Protein AF-T0ZB82-F1 (afdb_monomer)

Solvent-accessible surface area (backbone atoms only — not comparable to full-atom values): 10614 Å² total; per-residue (Å²): 114,72,88,78,59,80,91,73,86,86,79,74,82,71,90,76,61,52,75,39,54,50,50,24,50,53,30,49,55,53,24,50,60,39,49,52,49,54,55,20,35,39,43,22,72,54,43,58,61,49,53,53,49,32,63,72,71,43,62,72,67,32,50,53,50,45,54,50,26,67,70,52,55,37,59,32,36,77,91,60,83,54,42,68,78,60,88,71,89,71,74,62,92,57,54,47,44,42,45,90,88,69,49,71,68,56,53,54,47,33,36,74,73,63,61,28,56,68,63,51,75,67,38,95,57,39,29,41,39,70,56,96,91,38,60,40,65,38,45,43,28,66,76,42,30,77,51,31,53,54,27,17,52,33,32,38,53,21,17,74,44,37,86,48,63,68,58,20,51,44,28,43,42,48,22,48,18,40,64,72,63,54,73,66,66,60,77,79,111

Foldseek 3Di:
DLVVDDDDDPDDPPVPDDPLRVLLVVLLVVLVVLVLVLVLVQQFVVLVVLLVVLVVVDDPVSVSQNVQCSVVSFQFDPPPVRHGPDDDPRRQPGGQLEPPPDDPVLLVVCCVVVVEPPCLSPDPFWRWDADPNHIYTHGNCGVVVVSLQVSLVSLQVSLVSDPDPLSSQLSNLSSVCSNVVDNPSNVPD

Mean predicted aligned error: 4.73 Å

Radius of gyration: 19.62 Å; Cα contacts (8 Å, |Δi|>4): 219; chains: 1; bounding box: 41×43×50 Å

Nearest PDB structures (foldseek):
  6eom-assembly1_A  TM=9.066E-01  e=5.642E-12  Caldithrix abyssi DSM 13497
  5zum-assembly1_B  TM=8.813E-01  e=3.213E-09  Corallococcus sp. EGB
  5na8-assembly2_B  TM=6.530E-01  e=1.560E-01  Bacteroides thetaiotaomicron VPI-5482
  3csk-assembly1_A  TM=5.998E-01  e=1.057E-01  Saccharomyces cerevisiae
  3t6b-assembly2_B  TM=4.729E-01  e=3.401E-01  Homo sapiens

Secondary structure (DSSP, 8-state):
-GGGS--------GGG--HHHHHHHHHHHHHHHHHHHHHHHHH-TTHHHHHHHHHHH-SHHHHHHHHHHHHHTSSEETTTTTEESS--TT--SS-TTS-TT--HHHHHHHHHHTSS-HHHHH-TTEEEEEETTEEEEEEHHHHTHHHHHHHHHHHHHHHHH-S-HHHHHHHHHHHHHHHH---SGGG--

Organism: NCBI:txid410659

pLDDT: mean 91.75, std 8.43, range [56.78, 98.88]

Structure (mmCIF, N/CA/C/O backbone):
data_AF-T0ZB82-F1
#
_entry.id   AF-T0ZB82-F1
#
loop_
_atom_site.group_PDB
_atom_site.id
_atom_site.type_symbol
_atom_site.label_atom_id
_atom_site.label_alt_id
_atom_site.label_comp_id
_atom_site.label_asym_id
_atom_site.label_entity_id
_atom_site.label_seq_id
_atom_site.pdbx_PDB_ins_code
_atom_site.Cartn_x
_atom_site.Cartn_y
_atom_site.Cartn_z
_atom_site.occupancy
_atom_site.B_iso_or_equiv
_atom_site.auth_seq_id
_atom_site.auth_comp_id
_atom_site.auth_asym_id
_atom_site.auth_atom_id
_atom_site.pdbx_PDB_model_num
ATOM 1 N N . GLY A 1 1 ? 0.890 -26.110 -4.281 1.00 64.25 1 GLY A N 1
ATOM 2 C CA . GLY A 1 1 ? 0.968 -24.886 -3.472 1.00 64.25 1 GLY A CA 1
ATOM 3 C C . GLY A 1 1 ? 0.079 -24.967 -2.251 1.00 64.25 1 GLY A C 1
ATOM 4 O O . GLY A 1 1 ? 0.578 -25.293 -1.186 1.00 64.25 1 GLY A O 1
ATOM 5 N N . PHE A 1 2 ? -1.232 -24.755 -2.421 1.00 66.56 2 PHE A N 1
ATOM 6 C CA . PHE A 1 2 ? -2.199 -24.586 -1.321 1.00 66.56 2 PHE A CA 1
ATOM 7 C C . PHE A 1 2 ? -2.165 -25.669 -0.229 1.00 66.56 2 PHE A C 1
ATOM 9 O O . PHE A 1 2 ? -2.239 -25.349 0.947 1.00 66.56 2 PHE A O 1
ATOM 16 N N . GLU A 1 3 ? -1.991 -26.938 -0.603 1.00 74.62 3 GLU A N 1
ATOM 17 C CA . GLU A 1 3 ? -1.946 -28.073 0.338 1.00 74.62 3 GLU A CA 1
ATOM 18 C C . GLU A 1 3 ? -0.737 -28.047 1.288 1.00 74.62 3 GLU A C 1
ATOM 20 O O . GLU A 1 3 ? -0.745 -28.723 2.312 1.00 74.62 3 GLU A O 1
ATOM 25 N N . LYS A 1 4 ? 0.297 -27.252 0.976 1.00 80.00 4 LYS A N 1
ATOM 26 C CA . LYS A 1 4 ? 1.458 -27.042 1.852 1.00 80.00 4 LYS A CA 1
ATOM 27 C C . LYS A 1 4 ? 1.177 -26.030 2.971 1.00 80.00 4 LYS A C 1
ATOM 29 O O . LYS A 1 4 ? 1.986 -25.913 3.886 1.00 80.00 4 LYS A O 1
ATOM 34 N N . LEU A 1 5 ? 0.074 -25.279 2.893 1.00 83.56 5 LEU A N 1
ATOM 35 C CA . LEU A 1 5 ? -0.291 -24.263 3.876 1.00 83.56 5 LEU A CA 1
ATOM 36 C C . LEU A 1 5 ? -1.241 -24.859 4.915 1.00 83.56 5 LEU A C 1
ATOM 38 O O . LEU A 1 5 ? -2.407 -25.135 4.628 1.00 83.56 5 LEU A O 1
ATOM 42 N N . ALA A 1 6 ? -0.755 -25.019 6.143 1.00 88.06 6 ALA A N 1
ATOM 43 C CA . ALA A 1 6 ? -1.621 -25.352 7.263 1.00 88.06 6 ALA A CA 1
ATOM 44 C C . ALA A 1 6 ? -2.515 -24.148 7.588 1.00 88.06 6 ALA A C 1
ATOM 46 O O . ALA A 1 6 ? -2.026 -23.042 7.827 1.00 88.06 6 ALA A O 1
ATOM 47 N N . LYS A 1 7 ? -3.834 -24.357 7.613 1.00 86.00 7 LYS A N 1
ATOM 48 C CA . LYS A 1 7 ? -4.766 -23.338 8.095 1.00 86.00 7 LYS A CA 1
ATOM 49 C C . LYS A 1 7 ? -4.630 -23.250 9.613 1.00 86.00 7 LYS A C 1
ATOM 51 O O . LYS A 1 7 ? -5.010 -24.181 10.317 1.00 86.00 7 LYS A O 1
ATOM 56 N N . VAL A 1 8 ? -4.115 -22.126 10.091 1.00 90.25 8 VAL A N 1
ATOM 57 C CA . VAL A 1 8 ? -4.037 -21.805 11.516 1.00 90.25 8 VAL A CA 1
ATOM 58 C C . VAL A 1 8 ? -4.978 -20.642 11.785 1.00 90.25 8 VAL A C 1
ATOM 60 O O . VAL A 1 8 ? -4.989 -19.660 11.044 1.00 90.25 8 VAL A O 1
ATOM 63 N N . GLU A 1 9 ? -5.799 -20.774 12.818 1.00 87.38 9 GLU A N 1
ATOM 64 C CA . GLU A 1 9 ? -6.619 -19.672 13.299 1.00 87.38 9 GLU A CA 1
ATOM 65 C C . GLU A 1 9 ? -5.745 -18.744 14.139 1.00 87.38 9 GLU A C 1
ATOM 67 O O . GLU A 1 9 ? -5.215 -19.143 15.174 1.00 87.38 9 GLU A O 1
ATOM 72 N N . ILE A 1 10 ? -5.559 -17.514 13.662 1.00 84.50 10 ILE A N 1
ATOM 73 C CA . ILE A 1 10 ? -4.909 -16.463 14.442 1.00 84.50 10 ILE A CA 1
ATOM 74 C C . ILE A 1 10 ? -6.013 -15.767 15.231 1.00 84.50 10 ILE A C 1
ATOM 76 O O . ILE A 1 10 ? -6.670 -14.857 14.729 1.00 84.50 10 ILE A O 1
ATOM 80 N N . GLY A 1 11 ? -6.255 -16.265 16.439 1.00 78.44 11 GLY A N 1
ATOM 81 C CA . GLY A 1 11 ? -7.130 -15.613 17.403 1.00 78.44 11 GLY A CA 1
ATOM 82 C C . GLY A 1 11 ? -6.404 -14.498 18.153 1.00 78.44 11 GLY A C 1
ATOM 83 O O . GLY A 1 11 ? -5.179 -14.494 18.265 1.00 78.44 11 GLY A O 1
ATOM 84 N N . TYR A 1 12 ? -7.180 -13.579 18.710 1.00 77.06 12 TYR A N 1
ATOM 85 C CA . TYR A 1 12 ? -6.753 -12.693 19.787 1.00 77.06 12 TYR A CA 1
ATOM 86 C C . TYR A 1 12 ? -7.782 -12.793 20.914 1.00 77.06 12 TYR A C 1
ATOM 88 O O . TYR A 1 12 ? -8.942 -13.137 20.675 1.00 77.06 12 TYR A O 1
ATOM 96 N N . GLU A 1 13 ? -7.373 -12.523 22.151 1.00 75.50 13 GLU A N 1
ATOM 97 C CA . GLU A 1 13 ? -8.313 -12.482 23.269 1.00 75.50 13 GLU A CA 1
ATOM 98 C C . GLU A 1 13 ? -9.191 -11.224 23.153 1.00 75.50 13 GLU A C 1
ATOM 100 O O . GLU A 1 13 ? -8.840 -10.137 23.604 1.00 75.50 13 GLU A O 1
ATOM 105 N N . GLU A 1 14 ? -10.358 -11.372 22.524 1.00 61.62 14 GLU A N 1
ATOM 106 C CA . GLU A 1 14 ? -11.333 -10.302 22.243 1.00 61.62 14 GLU A CA 1
ATOM 107 C C . GLU A 1 14 ? -11.944 -9.657 23.509 1.00 61.62 14 GLU A C 1
ATOM 109 O O . GLU A 1 14 ? -12.600 -8.611 23.456 1.00 61.62 14 GLU A O 1
ATOM 114 N N . LEU A 1 15 ? -11.690 -10.273 24.666 1.00 59.28 15 LEU A N 1
ATOM 115 C CA . LEU A 1 15 ? -12.206 -9.915 25.987 1.00 59.28 15 LEU A CA 1
ATOM 116 C C . LEU A 1 15 ? -11.600 -8.632 26.584 1.00 59.28 15 LEU A C 1
ATOM 118 O O . LEU A 1 15 ? -12.027 -8.223 27.660 1.00 59.28 15 LEU A O 1
ATOM 122 N N . GLN A 1 16 ? -10.632 -7.997 25.918 1.00 75.19 16 GLN A N 1
ATOM 123 C CA . GLN A 1 16 ? -9.897 -6.840 26.453 1.00 75.19 16 GLN A CA 1
ATOM 124 C C . GLN A 1 16 ? -10.163 -5.521 25.713 1.00 75.19 16 GLN A C 1
ATOM 126 O O . GLN A 1 16 ? -9.697 -4.484 26.169 1.00 75.19 16 GLN A O 1
ATOM 131 N N . LEU A 1 17 ? -10.895 -5.534 24.592 1.00 88.75 17 LEU A N 1
ATOM 132 C CA . LEU A 1 17 ? -11.085 -4.329 23.780 1.00 88.75 17 LEU A CA 1
ATOM 133 C C . LEU A 1 17 ? -12.405 -3.626 24.082 1.00 88.75 17 LEU A C 1
ATOM 135 O O . LEU A 1 17 ? -13.475 -4.242 24.048 1.00 88.75 17 LEU A O 1
ATOM 139 N N . THR A 1 18 ? -12.318 -2.320 24.288 1.00 92.56 18 THR A N 1
ATOM 140 C CA . THR A 1 18 ? -13.446 -1.388 24.289 1.00 92.56 18 THR A CA 1
ATOM 141 C C . THR A 1 18 ? -14.117 -1.328 22.913 1.00 92.56 18 THR A C 1
ATOM 143 O O . THR A 1 18 ? -13.538 -1.702 21.890 1.00 92.56 18 THR A O 1
ATOM 146 N N . ASP A 1 19 ? -15.349 -0.817 22.857 1.00 93.50 19 ASP A N 1
ATOM 147 C CA . ASP A 1 19 ? -16.067 -0.637 21.585 1.00 93.50 19 ASP A CA 1
ATOM 148 C C . ASP A 1 19 ? -15.313 0.292 20.616 1.00 93.50 19 ASP A C 1
ATOM 150 O O . ASP A 1 19 ? -15.316 0.074 19.402 1.00 93.50 19 ASP A O 1
ATOM 154 N N . SER A 1 20 ? -14.629 1.295 21.170 1.00 95.25 20 SER A N 1
ATOM 155 C CA . SER A 1 20 ? -13.751 2.228 20.462 1.00 95.25 20 SER A CA 1
ATOM 156 C C . SER A 1 20 ? -12.579 1.495 19.804 1.00 95.25 20 SER A C 1
ATOM 158 O O . SER A 1 20 ? -12.420 1.539 18.583 1.00 95.25 20 SER A O 1
ATOM 160 N N . GLU A 1 21 ? -11.838 0.688 20.565 1.00 94.88 21 GLU A N 1
ATOM 161 C CA . GLU A 1 21 ? -10.719 -0.103 20.038 1.00 94.88 21 GLU A CA 1
ATOM 162 C C . GLU A 1 21 ? -11.167 -1.130 18.991 1.00 94.88 21 GLU A C 1
ATOM 164 O O . GLU A 1 21 ? -10.508 -1.299 17.965 1.00 94.88 21 GLU A O 1
ATOM 169 N N . ARG A 1 22 ? -12.319 -1.781 19.193 1.00 94.00 22 ARG A N 1
ATOM 170 C CA . ARG A 1 22 ? -12.893 -2.700 18.195 1.00 94.00 22 ARG A CA 1
ATOM 171 C C . ARG A 1 22 ? -13.195 -1.988 16.881 1.00 94.00 22 ARG A C 1
ATOM 173 O O . ARG A 1 22 ? -12.902 -2.521 15.811 1.00 94.00 22 ARG A O 1
ATOM 180 N N . ARG A 1 23 ? -13.752 -0.777 16.952 1.00 96.75 23 ARG A N 1
ATOM 181 C CA . ARG A 1 23 ? -14.026 0.047 15.770 1.00 96.75 23 ARG A CA 1
ATOM 182 C C . ARG A 1 23 ? -12.740 0.458 15.059 1.00 96.75 23 ARG A C 1
ATOM 184 O O . ARG A 1 23 ? -12.684 0.367 13.833 1.00 96.75 23 ARG A O 1
ATOM 191 N N . VAL A 1 24 ? -11.717 0.870 15.807 1.00 97.75 24 VAL A N 1
ATOM 192 C CA . VAL A 1 24 ? -10.391 1.180 15.254 1.00 97.75 24 VAL A CA 1
ATOM 193 C C . VAL A 1 24 ? -9.823 -0.038 14.526 1.00 97.75 24 VAL A C 1
ATOM 195 O O . VAL A 1 24 ? -9.428 0.080 13.369 1.00 97.75 24 VAL A O 1
ATOM 198 N N . LEU A 1 25 ? -9.842 -1.222 1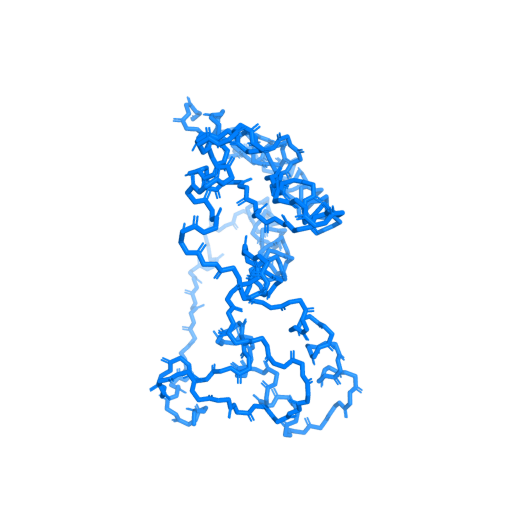5.145 1.00 95.38 25 LEU A N 1
ATOM 199 C CA . LEU A 1 25 ? -9.324 -2.444 14.522 1.00 95.38 25 LEU A CA 1
ATOM 200 C C . LEU A 1 25 ? -10.066 -2.833 13.240 1.00 95.38 25 LEU A C 1
ATOM 202 O O . LEU A 1 25 ? -9.417 -3.197 12.259 1.00 95.38 25 LEU A O 1
ATOM 206 N N . ASP A 1 26 ? -11.397 -2.736 13.207 1.00 96.25 26 ASP A N 1
ATOM 207 C CA . ASP A 1 26 ? -12.173 -3.006 11.988 1.00 96.25 26 ASP A CA 1
ATOM 208 C C . ASP A 1 26 ? -11.786 -2.047 10.848 1.00 96.25 26 ASP A C 1
ATOM 210 O O . ASP A 1 26 ? -11.572 -2.470 9.706 1.00 96.25 26 ASP A O 1
ATOM 214 N N . LEU A 1 27 ? -11.622 -0.758 11.157 1.00 98.62 27 LEU A N 1
ATOM 215 C CA . LEU A 1 27 ? -11.188 0.248 10.187 1.00 98.62 27 LEU A CA 1
ATOM 216 C C . LEU A 1 27 ? -9.756 -0.009 9.701 1.00 98.62 27 LEU A C 1
ATOM 218 O O . LEU A 1 27 ? -9.515 -0.013 8.494 1.00 98.62 27 LEU A O 1
ATOM 222 N N . LEU A 1 28 ? -8.817 -0.325 10.595 1.00 98.31 28 LEU A N 1
ATOM 223 C CA . LEU A 1 28 ? -7.448 -0.681 10.207 1.00 98.31 28 LEU A CA 1
ATOM 224 C C . LEU A 1 28 ? -7.403 -1.964 9.367 1.00 98.31 28 LEU A C 1
ATOM 226 O O . LEU A 1 28 ? -6.656 -2.037 8.391 1.00 98.31 28 LEU A O 1
ATOM 230 N N . GLY A 1 29 ? -8.257 -2.946 9.665 1.00 97.00 29 GLY A N 1
ATOM 231 C CA . GLY A 1 29 ? -8.429 -4.139 8.837 1.00 97.00 29 GLY A CA 1
ATOM 232 C C . GLY A 1 29 ? -8.933 -3.812 7.426 1.00 97.00 29 GLY A C 1
ATOM 233 O O . GLY A 1 29 ? -8.481 -4.414 6.448 1.00 97.00 29 GLY A O 1
ATOM 234 N N . LYS A 1 30 ? -9.834 -2.832 7.286 1.00 98.38 30 LYS A N 1
ATOM 235 C CA . LYS A 1 30 ? -10.292 -2.326 5.980 1.00 98.38 30 LYS A CA 1
ATOM 236 C C . LYS A 1 30 ? -9.182 -1.582 5.238 1.00 98.38 30 LYS A C 1
ATOM 238 O O . LYS A 1 30 ? -8.974 -1.861 4.059 1.00 98.38 30 LYS A O 1
ATOM 243 N N . ALA A 1 31 ? -8.443 -0.700 5.912 1.00 98.62 31 ALA A N 1
ATOM 244 C CA . ALA A 1 31 ? -7.314 0.021 5.322 1.00 98.62 31 ALA A CA 1
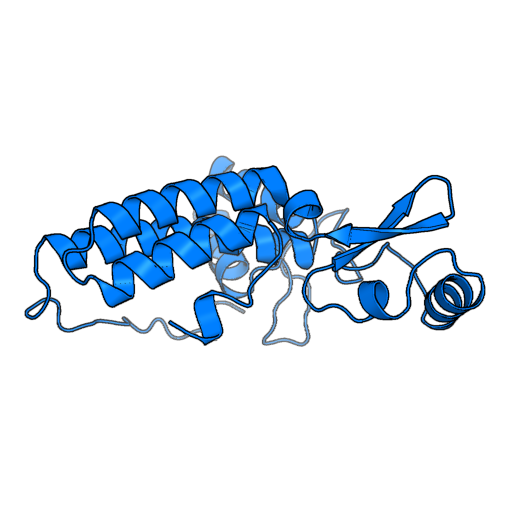ATOM 245 C C . ALA A 1 31 ? -6.208 -0.941 4.855 1.00 98.62 31 ALA A C 1
ATOM 247 O O . ALA A 1 31 ? -5.728 -0.830 3.729 1.00 98.62 31 ALA A O 1
ATOM 248 N N . SER A 1 32 ? -5.875 -1.954 5.660 1.00 97.75 32 SER A N 1
ATOM 249 C CA . SER A 1 32 ? -4.901 -2.995 5.310 1.00 97.75 32 SER A CA 1
ATOM 250 C C . SER A 1 32 ? -5.271 -3.724 4.013 1.00 97.75 32 SER A C 1
ATOM 252 O O . SER A 1 32 ? -4.417 -3.922 3.151 1.00 97.75 32 SER A O 1
ATOM 254 N N . ARG A 1 33 ? -6.558 -4.030 3.798 1.00 96.19 33 ARG A N 1
ATOM 255 C CA . ARG A 1 33 ? -7.030 -4.628 2.536 1.00 96.19 33 ARG A CA 1
ATOM 256 C C . ARG A 1 33 ? -6.885 -3.698 1.334 1.00 96.19 33 ARG A C 1
ATOM 258 O O . ARG A 1 33 ? -6.779 -4.196 0.221 1.00 96.19 33 ARG A O 1
ATOM 265 N N . VAL A 1 34 ? -6.910 -2.379 1.521 1.00 98.12 34 VAL A N 1
ATOM 266 C CA . VAL A 1 34 ? -6.622 -1.416 0.443 1.00 98.12 34 VAL A CA 1
ATOM 267 C C . VAL A 1 34 ? -5.121 -1.385 0.157 1.00 98.12 34 VAL A C 1
ATOM 269 O O . VAL A 1 34 ? -4.719 -1.405 -1.004 1.00 98.12 34 VAL A O 1
ATOM 272 N N . LEU A 1 35 ? -4.285 -1.409 1.196 1.00 98.06 35 LEU A N 1
ATOM 273 C CA . LEU A 1 35 ? -2.825 -1.426 1.060 1.00 98.06 35 LEU A CA 1
ATOM 274 C C . LEU A 1 35 ? -2.299 -2.729 0.438 1.00 98.06 35 LEU A C 1
ATOM 276 O O . LEU A 1 35 ? -1.326 -2.688 -0.312 1.00 98.06 35 LEU A O 1
ATOM 280 N N . ASP A 1 36 ? -2.991 -3.855 0.634 1.00 97.38 36 ASP A N 1
ATOM 281 C CA . ASP A 1 36 ? -2.748 -5.088 -0.126 1.00 97.38 36 ASP A CA 1
ATOM 282 C C . ASP A 1 36 ? -2.768 -4.831 -1.643 1.00 97.38 36 ASP A C 1
ATOM 284 O O . ASP A 1 36 ? -1.964 -5.403 -2.375 1.00 97.38 36 ASP A O 1
ATOM 288 N N . TYR A 1 37 ? -3.664 -3.964 -2.135 1.00 97.06 37 TYR A N 1
ATOM 289 C CA . TYR A 1 37 ? -3.728 -3.625 -3.560 1.00 97.06 37 TYR A CA 1
ATOM 290 C C . TYR A 1 37 ? -2.556 -2.760 -4.002 1.00 97.06 37 TYR A C 1
ATOM 292 O O . TYR A 1 37 ? -2.027 -3.009 -5.079 1.00 97.06 37 TYR A O 1
ATOM 300 N N . VAL A 1 38 ? -2.104 -1.818 -3.171 1.00 97.50 38 VAL A N 1
ATOM 301 C CA . VAL A 1 38 ? -0.887 -1.038 -3.454 1.00 97.50 38 VAL A CA 1
ATOM 302 C C . VAL A 1 38 ? 0.313 -1.973 -3.598 1.00 97.50 38 VAL A C 1
ATOM 304 O O . VAL A 1 38 ? 1.051 -1.887 -4.576 1.00 97.50 38 VAL A O 1
ATOM 307 N N . PHE A 1 39 ? 0.468 -2.927 -2.678 1.00 96.31 39 PHE A N 1
ATOM 308 C CA . PHE A 1 39 ? 1.546 -3.911 -2.745 1.00 96.31 39 PHE A CA 1
ATOM 309 C C . PHE A 1 39 ? 1.448 -4.806 -3.991 1.00 96.31 39 PHE A C 1
ATOM 311 O O . PHE A 1 39 ? 2.439 -5.045 -4.679 1.00 96.31 39 PHE A O 1
ATOM 318 N N . MET A 1 40 ? 0.243 -5.263 -4.340 1.00 95.38 40 MET A N 1
ATOM 319 C CA . MET A 1 40 ? 0.023 -6.026 -5.573 1.00 95.38 40 MET A CA 1
ATOM 320 C C . MET A 1 40 ? 0.349 -5.204 -6.830 1.00 95.38 40 MET A C 1
ATOM 322 O O . MET A 1 40 ? 0.946 -5.741 -7.759 1.00 95.38 40 MET A O 1
ATOM 326 N N . GLU A 1 41 ? 0.008 -3.914 -6.863 1.00 94.62 41 GLU A N 1
ATOM 327 C CA . GLU A 1 41 ? 0.349 -3.000 -7.962 1.00 94.62 41 GLU A CA 1
ATOM 328 C C . GLU A 1 41 ? 1.865 -2.777 -8.082 1.00 94.62 41 GLU A C 1
ATOM 330 O O . GLU A 1 41 ? 2.382 -2.761 -9.199 1.00 94.62 41 GLU A O 1
ATOM 335 N N . GLN A 1 42 ? 2.583 -2.682 -6.955 1.00 94.75 42 GLN A N 1
ATOM 336 C CA . GLN A 1 42 ? 4.051 -2.594 -6.906 1.00 94.75 42 GLN A CA 1
ATOM 337 C C . GLN A 1 42 ? 4.735 -3.844 -7.464 1.00 94.75 42 GLN A C 1
ATOM 339 O O . GLN A 1 42 ? 5.790 -3.743 -8.090 1.00 94.75 42 GLN A O 1
ATOM 344 N N . ILE A 1 43 ? 4.145 -5.024 -7.256 1.00 92.12 43 ILE A N 1
ATOM 345 C CA . ILE A 1 43 ? 4.629 -6.262 -7.870 1.00 92.12 43 ILE A CA 1
ATOM 346 C C . ILE A 1 43 ? 4.311 -6.240 -9.363 1.00 92.12 43 ILE A C 1
ATOM 348 O O . ILE A 1 43 ? 5.205 -6.416 -10.184 1.00 92.12 43 ILE A O 1
ATOM 352 N N . CYS A 1 44 ? 3.039 -6.051 -9.719 1.00 90.56 44 CYS A N 1
ATOM 353 C CA . CYS A 1 44 ? 2.592 -6.063 -11.103 1.00 90.56 44 CYS A CA 1
ATOM 354 C C . CYS A 1 44 ? 1.189 -5.437 -11.265 1.00 90.56 44 CYS A C 1
ATOM 356 O O . CYS A 1 44 ? 0.221 -5.948 -10.689 1.00 90.56 44 CYS A O 1
ATOM 358 N N . PRO A 1 45 ? 1.003 -4.432 -12.145 1.00 89.88 45 PRO A N 1
ATOM 359 C CA . PRO A 1 45 ? -0.286 -3.767 -12.361 1.00 89.88 45 PRO A CA 1
ATOM 360 C C . PRO A 1 45 ? -1.395 -4.691 -12.882 1.00 89.88 45 PRO A C 1
ATOM 362 O O . PRO A 1 45 ? -2.576 -4.365 -12.783 1.00 89.88 45 PRO A O 1
ATOM 365 N N . ALA A 1 46 ? -1.042 -5.857 -13.431 1.00 90.06 46 ALA A N 1
ATOM 366 C CA . ALA A 1 46 ? -2.006 -6.853 -13.894 1.00 90.06 46 ALA A CA 1
ATOM 367 C C . ALA A 1 46 ? -2.635 -7.684 -12.755 1.00 90.06 46 ALA A C 1
ATOM 369 O O . ALA A 1 46 ? -3.616 -8.395 -12.989 1.00 90.06 46 ALA A O 1
ATOM 370 N N . ILE A 1 47 ? -2.113 -7.605 -11.523 1.00 92.44 47 ILE A N 1
ATOM 371 C CA . ILE A 1 47 ? -2.601 -8.411 -10.395 1.00 92.44 47 ILE A CA 1
ATOM 372 C C . ILE A 1 47 ? -3.979 -7.948 -9.902 1.00 92.44 47 ILE A C 1
ATOM 374 O O . ILE A 1 47 ? -4.861 -8.805 -9.801 1.00 92.44 47 ILE A O 1
ATOM 378 N N . PRO A 1 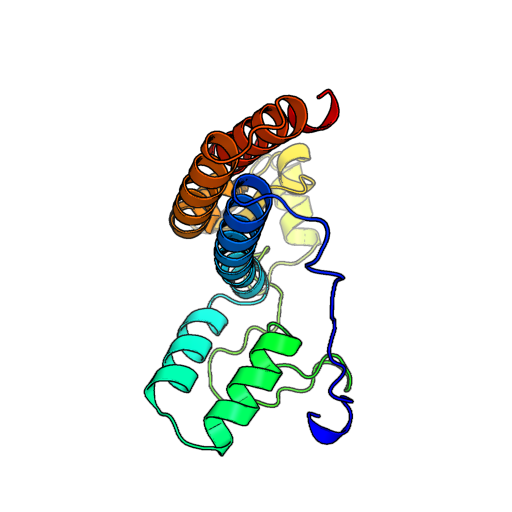48 ? -4.246 -6.653 -9.631 1.00 93.88 48 PRO A N 1
ATOM 379 C CA . PRO A 1 48 ? -5.581 -6.236 -9.203 1.00 93.88 48 PRO A CA 1
ATOM 380 C C . PRO A 1 48 ? -6.709 -6.612 -10.179 1.00 93.88 48 PRO A C 1
ATOM 382 O O . PRO A 1 48 ? -7.711 -7.163 -9.720 1.00 93.88 48 PRO A O 1
ATOM 385 N N . PRO A 1 49 ? -6.575 -6.427 -11.511 1.00 92.38 49 PRO A N 1
ATOM 386 C CA . PRO A 1 49 ? -7.575 -6.925 -12.458 1.00 92.38 49 PRO A CA 1
ATOM 387 C C . PRO A 1 49 ? -7.784 -8.444 -12.382 1.00 92.38 49 PRO A C 1
ATOM 389 O O . PRO A 1 49 ? -8.918 -8.916 -12.466 1.00 92.38 49 PRO A O 1
ATOM 392 N N . LEU A 1 50 ? -6.714 -9.221 -12.175 1.00 92.00 50 LEU A N 1
ATOM 393 C CA . LEU A 1 50 ? -6.807 -10.670 -11.987 1.00 92.00 50 LEU A CA 1
ATOM 394 C C . LEU A 1 50 ? -7.574 -11.035 -10.706 1.00 92.00 50 LEU A C 1
ATOM 396 O O . LEU A 1 50 ? -8.389 -11.960 -10.725 1.00 92.00 50 LEU A O 1
ATOM 400 N N . VAL A 1 51 ? -7.360 -10.300 -9.610 1.00 93.56 51 VAL A N 1
ATOM 401 C CA . VAL A 1 51 ? -8.126 -10.466 -8.365 1.00 93.56 51 VAL A CA 1
ATOM 402 C C . VAL A 1 51 ? -9.619 -10.262 -8.622 1.00 93.56 51 VAL A C 1
ATOM 404 O O . VAL A 1 51 ? -10.427 -11.109 -8.234 1.00 93.56 51 VAL A O 1
ATOM 407 N N . GLU A 1 52 ? -9.995 -9.190 -9.320 1.00 94.00 52 GLU A N 1
ATOM 408 C CA . GLU A 1 52 ? -11.402 -8.902 -9.623 1.00 94.00 52 GLU A CA 1
ATOM 409 C C . GLU A 1 52 ? -12.023 -9.926 -10.586 1.00 94.00 52 GLU A C 1
ATOM 411 O O . GLU A 1 52 ? -13.175 -10.336 -10.405 1.00 94.00 52 GLU A O 1
ATOM 416 N N . ALA A 1 53 ? -11.252 -10.432 -11.551 1.00 92.06 53 ALA A N 1
ATOM 417 C CA . ALA A 1 53 ? -11.692 -11.506 -12.436 1.00 92.06 53 ALA A CA 1
ATOM 418 C C . ALA A 1 53 ? -11.945 -12.822 -11.676 1.00 92.06 53 ALA A C 1
ATOM 420 O O . ALA A 1 53 ? -12.955 -13.491 -11.910 1.00 92.06 53 ALA A O 1
ATOM 421 N N . LEU A 1 54 ? -11.062 -13.200 -10.744 1.00 91.75 54 LEU A N 1
ATOM 422 C CA . LEU A 1 54 ? -11.230 -14.406 -9.923 1.00 91.75 54 LEU A CA 1
ATOM 423 C C . LEU A 1 54 ? -12.431 -14.300 -8.975 1.00 91.75 54 LEU A C 1
ATOM 425 O O . LEU A 1 54 ? -13.135 -15.292 -8.778 1.00 91.75 54 LEU A O 1
ATOM 429 N N . LYS A 1 55 ? -12.698 -13.108 -8.423 1.00 92.75 55 LYS A N 1
ATOM 430 C CA . LYS A 1 55 ? -13.905 -12.845 -7.622 1.00 92.75 55 LYS A CA 1
ATOM 431 C C . LYS A 1 55 ? -15.180 -12.977 -8.456 1.00 92.75 55 LYS A C 1
ATOM 433 O O . LYS A 1 55 ? -16.115 -13.645 -8.024 1.00 92.75 55 LYS A O 1
ATOM 438 N N . SER A 1 56 ? -15.200 -12.377 -9.647 1.00 93.00 56 SER A N 1
ATOM 439 C CA . SER A 1 56 ? -16.397 -12.297 -10.497 1.00 93.00 56 SER A CA 1
ATOM 440 C C . SER A 1 56 ? -16.790 -13.641 -11.114 1.00 93.00 56 SER A C 1
ATOM 442 O O . SER A 1 56 ? -17.972 -13.962 -11.192 1.00 93.00 56 SER A O 1
ATOM 444 N N . ASN A 1 57 ? -15.811 -14.457 -11.521 1.00 86.94 57 ASN A N 1
ATOM 445 C CA . ASN A 1 57 ? -16.072 -15.731 -12.200 1.00 86.94 57 ASN A CA 1
ATOM 446 C C . ASN A 1 57 ? -16.481 -16.876 -11.255 1.00 86.94 57 ASN A C 1
ATOM 448 O O . ASN A 1 57 ? -16.930 -17.918 -11.727 1.00 86.94 57 ASN A O 1
ATOM 452 N N . GLY A 1 58 ? -16.343 -16.698 -9.934 1.00 82.38 58 GLY A N 1
ATOM 453 C CA . GLY A 1 58 ? -16.839 -17.631 -8.917 1.00 82.38 58 GLY A CA 1
ATOM 454 C C . GLY A 1 58 ? -16.357 -19.085 -9.063 1.00 82.38 58 GLY A C 1
ATOM 455 O O . GLY A 1 58 ? -15.432 -19.399 -9.805 1.00 82.38 58 GLY A O 1
ATOM 456 N N . GLY A 1 59 ? -16.981 -20.005 -8.323 1.00 92.56 59 GLY A N 1
ATOM 457 C CA . GLY A 1 59 ? -16.622 -21.430 -8.331 1.00 92.56 59 GLY A CA 1
ATOM 458 C C . GLY A 1 59 ? -15.503 -21.805 -7.351 1.00 92.56 59 GLY A C 1
ATOM 459 O O . GLY A 1 59 ? -14.720 -20.970 -6.903 1.00 92.56 59 GLY A O 1
ATOM 460 N N . GLU A 1 60 ? -15.458 -23.080 -6.964 1.00 92.12 60 GLU A N 1
ATOM 461 C CA . GLU A 1 60 ? -14.532 -23.567 -5.932 1.00 92.12 60 GLU A CA 1
ATOM 462 C C . GLU A 1 60 ? -13.064 -23.381 -6.326 1.00 92.12 60 GLU A C 1
ATOM 464 O O . GLU A 1 60 ? -12.260 -22.913 -5.522 1.00 92.12 60 GLU A O 1
ATOM 469 N N . GLU A 1 61 ? -12.736 -23.672 -7.582 1.00 89.44 61 GLU A N 1
ATOM 470 C CA . GLU A 1 61 ? -11.378 -23.549 -8.104 1.00 89.44 61 GLU A CA 1
ATOM 471 C C . GLU A 1 61 ? -10.892 -22.092 -8.120 1.00 89.44 61 GLU A C 1
ATOM 473 O O . GLU A 1 61 ? -9.796 -21.802 -7.643 1.00 89.44 61 GLU A O 1
ATOM 478 N N . ASN A 1 62 ? -11.715 -21.140 -8.580 1.00 90.44 62 ASN A N 1
ATOM 479 C CA . ASN A 1 62 ? -11.326 -19.727 -8.549 1.00 90.44 62 ASN A CA 1
ATOM 480 C C . ASN A 1 62 ? -11.244 -19.189 -7.119 1.00 90.44 62 ASN A C 1
ATOM 482 O O . ASN A 1 62 ? -10.372 -18.371 -6.848 1.00 90.44 62 ASN A O 1
ATOM 486 N N . ARG A 1 63 ? -12.072 -19.674 -6.180 1.00 91.56 63 ARG A N 1
ATOM 487 C CA . ARG A 1 63 ? -11.932 -19.325 -4.755 1.00 91.56 63 ARG A CA 1
ATOM 488 C C . ARG A 1 63 ? -10.606 -19.815 -4.173 1.00 91.56 63 ARG A C 1
ATOM 490 O O . ARG A 1 63 ? -9.956 -19.057 -3.459 1.00 91.56 63 ARG A O 1
ATOM 497 N N . LYS A 1 64 ? -10.175 -21.039 -4.503 1.00 90.56 64 LYS A N 1
ATOM 498 C CA . LYS A 1 64 ? -8.859 -21.571 -4.097 1.00 90.56 64 LYS A CA 1
ATOM 499 C C . LYS A 1 64 ? -7.717 -20.756 -4.707 1.00 90.56 64 LYS A C 1
ATOM 501 O O . LYS A 1 64 ? -6.796 -20.368 -3.992 1.00 90.56 64 LYS A O 1
ATOM 506 N N . ARG A 1 65 ? -7.803 -20.430 -6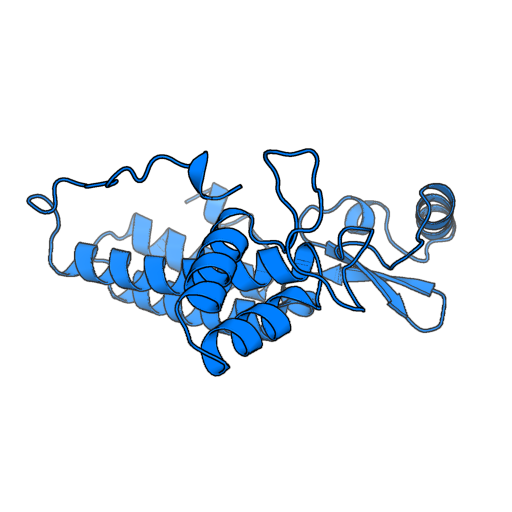.001 1.00 90.81 65 ARG A N 1
ATOM 507 C CA . ARG A 1 65 ? -6.818 -19.576 -6.691 1.00 90.81 65 ARG A CA 1
ATOM 508 C C . ARG A 1 65 ? -6.753 -18.178 -6.101 1.00 90.81 65 ARG A C 1
ATOM 510 O O . ARG A 1 65 ? -5.658 -17.687 -5.868 1.00 90.81 65 ARG A O 1
ATOM 517 N N . LEU A 1 66 ? -7.903 -17.564 -5.827 1.00 92.56 66 LEU A N 1
ATOM 518 C CA . LEU A 1 66 ? -7.987 -16.256 -5.190 1.00 92.56 66 LEU A CA 1
ATOM 519 C C . LEU A 1 66 ? -7.347 -16.289 -3.803 1.00 92.56 66 LEU A C 1
ATOM 521 O O . LEU A 1 66 ? -6.523 -15.437 -3.506 1.00 92.56 66 LEU A O 1
ATOM 525 N N . ALA A 1 67 ? -7.665 -17.287 -2.977 1.00 91.81 67 ALA A N 1
ATOM 526 C CA . ALA A 1 67 ? -7.050 -17.430 -1.661 1.00 91.81 67 ALA A CA 1
ATOM 527 C C . ALA A 1 67 ? -5.522 -17.587 -1.759 1.00 91.81 67 ALA A C 1
ATOM 529 O O . ALA A 1 67 ? -4.795 -16.952 -1.000 1.00 91.81 67 ALA A O 1
ATOM 530 N N . TYR A 1 68 ? -5.024 -18.377 -2.718 1.00 92.25 68 TYR A N 1
ATOM 531 C CA . TYR A 1 68 ? -3.583 -18.551 -2.910 1.00 92.25 68 TYR A CA 1
ATOM 532 C C . TYR A 1 68 ? -2.895 -17.297 -3.454 1.00 92.25 68 TYR A C 1
ATOM 534 O O . TYR A 1 68 ? -1.793 -16.966 -3.025 1.00 92.25 68 TYR A O 1
ATOM 542 N N . LEU A 1 69 ? -3.555 -16.571 -4.357 1.00 93.06 69 LEU A N 1
ATOM 543 C CA . LEU A 1 69 ? -3.093 -15.276 -4.846 1.00 93.06 69 LEU A CA 1
ATOM 544 C C . LEU A 1 69 ? -3.036 -14.268 -3.707 1.00 93.06 69 LEU A C 1
ATOM 546 O O . LEU A 1 69 ? -2.009 -13.634 -3.535 1.00 93.06 69 LEU A O 1
ATOM 550 N N . MET A 1 70 ? -4.074 -14.171 -2.877 1.00 92.69 70 MET A N 1
ATOM 551 C CA . MET A 1 70 ? -4.083 -13.260 -1.729 1.00 92.69 70 MET A CA 1
ATOM 552 C C . MET A 1 70 ? -3.051 -13.635 -0.659 1.00 92.69 70 MET A C 1
ATOM 554 O O . MET A 1 70 ? -2.603 -12.747 0.062 1.00 92.69 70 MET A O 1
ATOM 558 N N . PHE A 1 71 ? -2.667 -14.910 -0.553 1.00 91.94 71 PHE A N 1
ATOM 559 C CA . PHE A 1 71 ? -1.557 -15.349 0.295 1.00 91.94 71 PHE A CA 1
ATOM 560 C C . PHE A 1 71 ? -0.204 -14.889 -0.266 1.00 91.94 71 PHE A C 1
ATOM 562 O O . PHE A 1 71 ? 0.577 -14.276 0.450 1.00 91.94 71 PHE A O 1
ATOM 569 N N . ASN A 1 72 ? 0.053 -15.133 -1.555 1.00 91.94 72 ASN A N 1
ATOM 570 C CA . ASN A 1 72 ? 1.316 -14.758 -2.206 1.00 91.94 72 ASN A CA 1
ATOM 571 C C . ASN A 1 72 ? 1.386 -13.271 -2.604 1.00 91.94 72 ASN A C 1
ATOM 573 O O . ASN A 1 72 ? 2.431 -12.815 -3.064 1.00 91.94 72 ASN A O 1
ATOM 577 N N . LYS A 1 73 ? 0.256 -12.552 -2.534 1.00 93.00 73 LYS A N 1
ATOM 578 C CA . LYS A 1 73 ? 0.002 -11.237 -3.160 1.00 93.00 73 LYS A CA 1
ATOM 579 C C . LYS A 1 73 ? 0.434 -11.171 -4.631 1.00 93.00 73 LYS A C 1
ATOM 581 O O . LYS A 1 73 ? 0.767 -10.117 -5.156 1.00 93.00 73 LYS A O 1
ATOM 586 N N . SER A 1 74 ? 0.460 -12.316 -5.305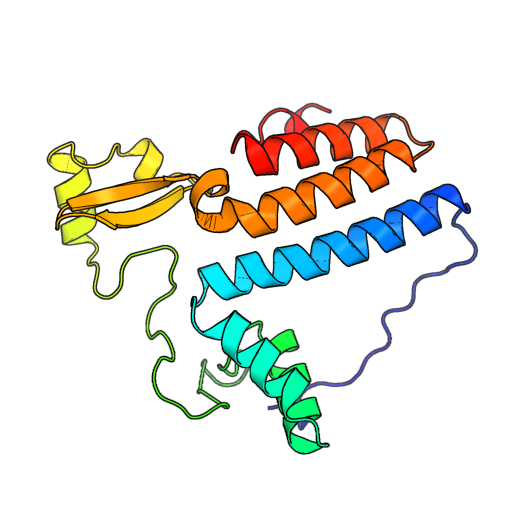 1.00 91.44 74 SER A N 1
ATOM 587 C CA . SER A 1 74 ? 0.958 -12.455 -6.669 1.00 91.44 74 SER A CA 1
ATOM 588 C C . SER A 1 74 ? 0.475 -13.774 -7.288 1.00 91.44 74 SER A C 1
ATOM 590 O O . SER A 1 74 ? 0.052 -14.679 -6.562 1.00 91.44 74 SER A O 1
ATOM 592 N N . PRO A 1 75 ? 0.519 -13.923 -8.624 1.00 89.44 75 PRO A N 1
ATOM 593 C CA . PRO A 1 75 ? 0.200 -15.175 -9.309 1.00 89.44 75 PRO A CA 1
ATOM 594 C C . PRO A 1 75 ? 1.354 -16.193 -9.263 1.00 89.44 75 PRO A C 1
ATOM 596 O O . PRO A 1 75 ? 1.312 -17.194 -9.987 1.00 89.44 75 PRO A O 1
ATOM 599 N N . PHE A 1 76 ? 2.379 -15.939 -8.443 1.00 89.31 76 PHE A N 1
ATOM 600 C CA . PHE A 1 76 ? 3.582 -16.750 -8.309 1.00 89.31 76 PHE A CA 1
ATOM 601 C C . PHE A 1 76 ? 3.622 -17.463 -6.962 1.00 89.31 76 PHE A C 1
ATOM 603 O O . PHE A 1 76 ? 3.243 -16.909 -5.935 1.00 89.31 76 PHE A O 1
ATOM 610 N N . ASP A 1 77 ? 4.091 -18.705 -6.966 1.00 90.25 77 ASP A N 1
ATOM 611 C CA . ASP A 1 77 ? 4.246 -19.505 -5.757 1.00 90.25 77 ASP A CA 1
ATOM 612 C C . ASP A 1 77 ? 5.549 -19.127 -5.037 1.00 90.25 77 ASP A C 1
ATOM 614 O O . ASP A 1 77 ? 6.634 -1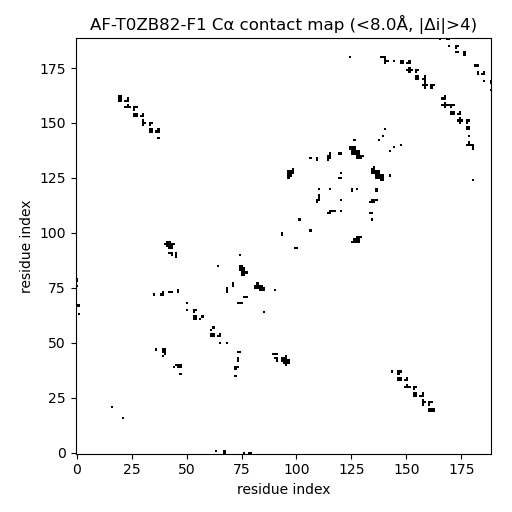9.581 -5.413 1.00 90.25 77 ASP A O 1
ATOM 618 N N . ALA A 1 78 ? 5.452 -18.302 -3.991 1.00 88.19 78 ALA A N 1
ATOM 619 C CA . ALA A 1 78 ? 6.601 -17.875 -3.191 1.00 88.19 78 ALA A CA 1
ATOM 620 C C . ALA A 1 78 ? 7.307 -19.044 -2.480 1.00 88.19 78 ALA A C 1
ATOM 622 O O . ALA A 1 78 ? 8.483 -18.936 -2.137 1.00 88.19 78 ALA A O 1
ATOM 623 N N . LEU A 1 79 ? 6.625 -20.181 -2.296 1.00 89.44 79 LEU A N 1
ATOM 624 C CA . LEU A 1 79 ? 7.177 -21.386 -1.669 1.00 89.44 79 LEU A CA 1
ATOM 625 C C . LEU A 1 79 ? 7.773 -22.376 -2.680 1.00 89.44 79 LEU A C 1
ATOM 627 O O . LEU A 1 79 ? 8.312 -23.410 -2.283 1.00 89.44 79 LEU A O 1
ATOM 631 N N . ASP A 1 80 ? 7.655 -22.102 -3.980 1.00 89.06 80 ASP A N 1
ATOM 632 C CA . ASP A 1 80 ? 8.170 -22.955 -5.053 1.00 89.06 80 ASP A CA 1
ATOM 633 C C . ASP A 1 80 ? 8.887 -22.130 -6.130 1.00 89.06 80 ASP A C 1
ATOM 635 O O . ASP A 1 80 ? 8.626 -22.258 -7.327 1.00 89.06 80 ASP A O 1
ATOM 639 N N . GLY A 1 81 ? 9.792 -21.250 -5.689 1.00 87.00 81 GLY A N 1
ATOM 640 C CA . GLY A 1 81 ? 10.698 -20.512 -6.572 1.00 87.00 81 GLY A CA 1
ATOM 641 C C . GLY A 1 81 ? 9.995 -19.552 -7.532 1.00 87.00 81 GLY A C 1
ATOM 642 O O . GLY A 1 81 ? 10.432 -19.418 -8.671 1.00 87.00 81 GLY A O 1
ATOM 643 N N . LEU A 1 82 ? 8.895 -18.927 -7.097 1.00 87.62 82 LEU A N 1
ATOM 644 C CA . LEU A 1 82 ? 8.092 -17.985 -7.885 1.00 87.62 82 LEU A CA 1
ATOM 645 C C . LEU A 1 82 ? 7.546 -18.583 -9.190 1.00 87.62 82 LEU A C 1
ATOM 647 O O . LEU A 1 82 ? 7.339 -17.879 -10.177 1.00 87.62 82 LEU A O 1
ATOM 651 N N . LYS A 1 83 ? 7.264 -19.890 -9.215 1.00 87.62 83 LYS A N 1
ATOM 652 C CA . LYS A 1 83 ? 6.589 -20.501 -10.367 1.00 87.62 83 LYS A CA 1
ATOM 653 C C . LYS A 1 83 ? 5.170 -19.939 -10.513 1.00 87.62 83 LYS A C 1
ATOM 655 O O . LYS A 1 83 ? 4.432 -19.900 -9.525 1.00 87.62 83 LYS A O 1
ATOM 660 N N . PRO A 1 84 ? 4.739 -19.547 -11.723 1.00 86.75 84 PRO A N 1
ATOM 661 C CA . PRO A 1 84 ? 3.388 -19.045 -11.929 1.00 86.75 84 PRO A CA 1
ATOM 662 C C . PRO A 1 84 ? 2.366 -20.176 -11.758 1.00 86.75 84 PRO A C 1
ATOM 664 O O . PRO A 1 84 ? 2.471 -21.223 -12.400 1.00 86.75 84 PRO A O 1
ATOM 667 N N . PHE A 1 85 ? 1.353 -19.965 -10.914 1.00 86.69 85 PHE A N 1
ATOM 668 C CA . PHE A 1 85 ? 0.234 -20.905 -10.741 1.00 86.69 85 PHE A CA 1
ATOM 669 C C . PHE A 1 85 ? -1.050 -20.436 -11.438 1.00 86.69 85 PHE A C 1
ATOM 671 O O . PHE A 1 85 ? -1.967 -21.231 -11.651 1.00 86.69 85 PHE A O 1
ATOM 678 N N . VAL A 1 86 ? -1.115 -19.164 -11.837 1.00 80.44 86 VAL A N 1
ATOM 679 C CA . VAL A 1 86 ? -2.121 -18.652 -12.774 1.00 80.44 86 VAL A CA 1
ATOM 680 C C . VAL A 1 86 ? -1.473 -18.535 -14.151 1.00 80.44 86 VAL A C 1
ATOM 682 O O . VAL A 1 86 ? -0.372 -18.012 -14.274 1.00 80.44 86 VAL A O 1
ATOM 685 N N . LYS A 1 87 ? -2.139 -19.043 -15.193 1.00 72.94 87 LYS A N 1
ATOM 686 C CA . LYS A 1 87 ? -1.681 -18.940 -16.588 1.00 72.94 87 LYS A CA 1
ATOM 687 C C . LYS A 1 87 ? -2.355 -17.747 -17.267 1.00 72.94 87 LYS A C 1
ATOM 689 O O . LYS A 1 87 ? -3.554 -17.555 -17.083 1.00 72.94 87 LYS A O 1
ATOM 694 N N . GLY A 1 88 ? -1.622 -17.000 -18.088 1.00 65.50 88 GLY A N 1
ATOM 695 C CA . GLY A 1 88 ? -2.171 -15.904 -18.887 1.00 65.50 88 GLY A CA 1
ATOM 696 C C . GLY A 1 88 ? -1.093 -14.962 -19.420 1.00 65.50 88 GLY A C 1
ATOM 697 O O . GLY A 1 88 ? 0.043 -14.980 -18.949 1.00 65.50 88 GLY A O 1
ATOM 698 N N . ASN A 1 89 ? -1.462 -14.144 -20.405 1.00 56.78 89 ASN A N 1
ATOM 699 C CA . ASN A 1 89 ? -0.623 -13.047 -20.892 1.00 56.78 89 ASN A CA 1
ATOM 700 C C . ASN A 1 89 ? -0.625 -11.901 -19.863 1.00 56.78 89 ASN A C 1
ATOM 702 O O . ASN A 1 89 ? -1.646 -11.665 -19.222 1.00 56.78 89 ASN A O 1
ATOM 706 N N . GLY A 1 90 ? 0.490 -11.177 -19.727 1.00 62.56 90 GLY A N 1
ATOM 707 C CA . GLY A 1 90 ? 0.579 -9.994 -18.852 1.00 62.56 90 GLY A CA 1
ATOM 708 C C . GLY A 1 90 ? 1.062 -10.258 -17.422 1.00 62.56 90 GLY A C 1
ATOM 709 O O . GLY A 1 90 ? 0.959 -9.380 -16.573 1.00 62.56 90 GLY A O 1
ATOM 710 N N . ILE A 1 91 ? 1.599 -11.447 -17.140 1.00 68.44 91 ILE A N 1
ATOM 711 C CA . ILE A 1 91 ? 2.327 -11.697 -15.893 1.00 68.44 91 ILE A CA 1
ATOM 712 C C . ILE A 1 91 ? 3.663 -10.941 -15.965 1.00 68.44 91 ILE A C 1
ATOM 714 O O . ILE A 1 91 ? 4.492 -11.251 -16.824 1.00 68.44 91 ILE A O 1
ATOM 718 N N . CYS A 1 92 ? 3.856 -9.944 -15.097 1.00 72.25 92 CYS A N 1
ATOM 719 C CA . CYS A 1 92 ? 5.088 -9.155 -15.065 1.00 72.25 92 CYS A CA 1
ATOM 720 C C . CYS A 1 92 ? 6.289 -10.045 -14.731 1.00 72.25 92 CYS A C 1
ATOM 722 O O . CYS A 1 92 ? 6.201 -10.905 -13.857 1.00 72.25 92 CYS A O 1
ATOM 724 N N . ARG A 1 93 ? 7.403 -9.847 -15.441 1.00 71.44 93 ARG A N 1
ATOM 725 C CA . ARG A 1 93 ? 8.668 -10.561 -15.190 1.00 71.44 93 ARG A CA 1
ATOM 726 C C . ARG A 1 93 ? 9.544 -9.848 -14.163 1.00 71.44 93 ARG A C 1
ATOM 728 O O . ARG A 1 93 ? 10.260 -10.516 -13.427 1.00 71.44 93 ARG A O 1
ATOM 735 N N . ASP A 1 94 ? 9.406 -8.529 -14.098 1.00 77.75 94 ASP A N 1
ATOM 736 C CA . ASP A 1 94 ? 10.063 -7.648 -13.140 1.00 77.75 94 ASP A CA 1
ATOM 737 C C . ASP A 1 94 ? 9.026 -7.047 -12.184 1.00 77.75 94 ASP A C 1
ATOM 739 O O . ASP A 1 94 ? 7.826 -7.029 -12.482 1.00 77.75 94 ASP A O 1
ATOM 743 N N . ILE A 1 95 ? 9.489 -6.535 -11.042 1.00 86.44 95 ILE A N 1
ATOM 744 C CA . ILE A 1 95 ? 8.646 -5.746 -10.140 1.00 86.44 95 ILE A CA 1
ATOM 745 C C . ILE A 1 95 ? 8.347 -4.379 -10.761 1.00 86.44 95 ILE A C 1
ATOM 747 O O . ILE A 1 95 ? 9.223 -3.714 -11.312 1.00 86.44 95 ILE A O 1
ATOM 751 N N . ALA A 1 96 ? 7.112 -3.919 -10.626 1.00 90.94 96 ALA A N 1
ATOM 752 C CA . ALA A 1 96 ? 6.625 -2.708 -11.274 1.00 90.94 96 ALA A CA 1
ATOM 753 C C . ALA A 1 96 ? 6.979 -1.399 -10.552 1.00 90.94 96 ALA A C 1
ATOM 755 O O . ALA A 1 96 ? 6.462 -0.334 -10.894 1.00 90.94 96 ALA A O 1
ATOM 756 N N . VAL A 1 97 ? 7.870 -1.426 -9.559 1.00 93.81 97 VAL A N 1
ATOM 757 C CA . VAL A 1 97 ? 8.470 -0.200 -8.997 1.00 93.81 97 VAL A CA 1
ATOM 758 C C . VAL A 1 97 ? 9.528 0.409 -9.926 1.00 93.81 97 VAL A C 1
ATOM 760 O O . VAL A 1 97 ? 9.853 1.582 -9.776 1.00 93.81 97 VAL A O 1
ATOM 763 N N . TYR A 1 98 ? 9.964 -0.337 -10.943 1.00 93.94 98 TYR A N 1
ATOM 764 C CA . TYR A 1 98 ? 10.772 0.137 -12.064 1.00 93.94 98 TYR A CA 1
ATOM 765 C C . TYR A 1 98 ? 10.028 -0.079 -13.394 1.00 93.94 98 TYR A C 1
ATOM 767 O O . TYR A 1 98 ? 9.115 -0.910 -13.450 1.00 93.94 98 TYR A O 1
ATOM 775 N N . PRO A 1 99 ? 10.373 0.641 -14.479 1.00 92.31 99 PRO A N 1
ATOM 776 C CA . PRO A 1 99 ? 9.799 0.349 -15.786 1.00 92.31 99 PRO A CA 1
ATOM 777 C C . PRO A 1 99 ? 10.333 -0.988 -16.326 1.00 92.31 99 PRO A C 1
ATOM 779 O O . PRO A 1 99 ? 11.482 -1.350 -16.076 1.00 92.31 99 PRO A O 1
ATOM 782 N N . GLU A 1 100 ? 9.509 -1.712 -17.092 1.00 88.88 100 GLU A N 1
ATOM 783 C CA . GLU A 1 100 ? 9.905 -3.001 -17.679 1.00 88.88 100 GLU A CA 1
ATOM 784 C C . GLU A 1 100 ? 11.181 -2.854 -18.524 1.00 88.88 100 GLU A C 1
ATOM 786 O O . GLU A 1 100 ? 11.319 -1.916 -19.323 1.00 88.88 100 GLU A O 1
ATOM 791 N N . GLY A 1 101 ? 12.114 -3.792 -18.334 1.00 89.88 101 GLY A N 1
ATOM 792 C CA . GLY A 1 101 ? 13.369 -3.844 -19.077 1.00 89.88 101 GLY A CA 1
ATOM 793 C C . GLY A 1 101 ? 14.375 -2.744 -18.736 1.00 89.88 101 GLY A C 1
ATOM 794 O O . GLY A 1 101 ? 15.321 -2.567 -19.501 1.00 89.88 101 GLY A O 1
ATOM 795 N N . ILE A 1 102 ? 14.190 -1.999 -17.638 1.00 92.88 102 ILE A N 1
ATOM 796 C CA . ILE A 1 102 ? 15.239 -1.104 -17.133 1.00 92.88 102 ILE A CA 1
ATOM 797 C C . ILE A 1 102 ? 16.515 -1.901 -16.823 1.00 92.88 102 ILE A C 1
ATOM 799 O O . ILE A 1 102 ? 16.447 -3.052 -16.383 1.00 92.88 102 ILE A O 1
ATOM 803 N N . THR A 1 103 ? 17.680 -1.279 -16.994 1.00 94.19 103 THR A N 1
ATOM 804 C CA . THR A 1 103 ? 18.951 -1.825 -16.496 1.00 94.19 103 THR A CA 1
ATOM 805 C C . THR A 1 103 ? 19.559 -0.923 -15.427 1.00 94.19 103 THR A C 1
ATOM 807 O O . THR A 1 103 ? 19.210 0.255 -15.311 1.00 94.19 103 THR A O 1
ATOM 810 N N . ALA A 1 104 ? 20.487 -1.471 -14.638 1.00 94.69 104 ALA A N 1
ATOM 811 C CA . ALA A 1 104 ? 21.228 -0.684 -13.657 1.00 94.69 104 ALA A CA 1
ATOM 812 C C . ALA A 1 104 ? 22.005 0.455 -14.338 1.00 94.69 104 ALA A C 1
ATOM 814 O O . ALA A 1 104 ? 21.957 1.591 -13.880 1.00 94.69 104 ALA A O 1
ATOM 815 N N . GLU A 1 105 ? 22.635 0.178 -15.481 1.00 97.06 105 GLU A N 1
ATOM 816 C CA . GLU A 1 105 ? 23.411 1.153 -16.251 1.00 97.06 105 GLU A CA 1
ATOM 817 C C . GLU A 1 105 ? 22.536 2.282 -16.805 1.00 97.06 105 GLU A C 1
ATOM 819 O O . GLU A 1 105 ? 22.976 3.433 -16.861 1.00 97.06 105 GLU A O 1
ATOM 824 N N . GLU A 1 106 ? 21.300 1.974 -17.213 1.00 95.81 106 GLU A N 1
ATOM 825 C CA . GLU A 1 106 ? 20.338 2.984 -17.654 1.00 95.81 106 GLU A CA 1
ATOM 826 C C . GLU A 1 106 ? 19.970 3.925 -16.502 1.00 95.81 106 GLU A C 1
ATOM 828 O O . GLU A 1 106 ? 20.056 5.144 -16.655 1.00 95.81 106 GLU A O 1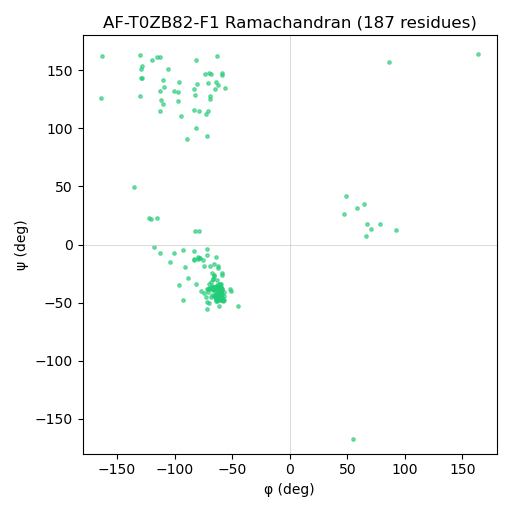
ATOM 833 N N . LEU A 1 107 ? 19.627 3.372 -15.332 1.00 96.00 107 LEU A N 1
ATOM 834 C CA . LEU A 1 107 ? 19.294 4.167 -14.148 1.00 96.00 107 LEU A CA 1
ATOM 835 C C . LEU A 1 107 ? 20.489 5.010 -13.677 1.00 96.00 107 LEU A C 1
ATOM 837 O O . LEU A 1 107 ? 20.339 6.200 -13.404 1.00 96.00 107 LEU A O 1
ATOM 841 N N . GLU A 1 108 ? 21.686 4.425 -13.623 1.00 97.00 108 GLU A N 1
ATOM 842 C CA . GLU A 1 108 ? 22.922 5.135 -13.278 1.00 97.00 108 GLU A CA 1
ATOM 843 C C . GLU A 1 108 ? 23.225 6.272 -14.262 1.00 97.00 108 GLU A C 1
ATOM 845 O O . GLU A 1 108 ? 23.637 7.361 -13.849 1.00 97.00 108 GLU A O 1
ATOM 850 N N . SER A 1 109 ? 22.988 6.051 -15.558 1.00 96.81 109 SER A N 1
ATOM 851 C CA . SER A 1 109 ? 23.168 7.074 -16.592 1.00 96.81 109 SER A CA 1
ATOM 852 C C . SER A 1 109 ? 22.155 8.208 -16.446 1.00 96.81 109 SER A C 1
ATOM 854 O O . SER A 1 109 ? 22.549 9.372 -16.509 1.00 96.81 109 SER A O 1
ATOM 856 N N . ALA A 1 110 ? 20.884 7.892 -16.183 1.00 96.50 110 ALA A N 1
ATOM 857 C CA . ALA A 1 110 ? 19.843 8.888 -15.932 1.00 96.50 110 ALA A CA 1
ATOM 858 C C . ALA A 1 110 ? 20.175 9.762 -14.710 1.00 96.50 110 ALA A C 1
ATOM 860 O O . ALA A 1 110 ? 20.048 10.986 -14.770 1.00 96.50 110 ALA A O 1
ATOM 861 N N . ILE A 1 111 ? 20.698 9.161 -13.633 1.00 97.19 111 ILE A N 1
ATOM 862 C CA . ILE A 1 111 ? 21.172 9.901 -12.452 1.00 97.19 111 ILE A CA 1
ATOM 863 C C . ILE A 1 111 ? 22.351 10.810 -12.818 1.00 97.19 111 ILE A C 1
ATOM 865 O O . ILE A 1 111 ? 22.362 11.995 -12.487 1.00 97.19 111 ILE A O 1
ATOM 869 N N . LYS A 1 112 ? 23.356 10.276 -13.522 1.00 97.25 112 LYS A N 1
ATOM 870 C CA . LYS A 1 112 ? 24.564 11.026 -13.899 1.00 97.25 112 LYS A CA 1
ATOM 871 C C . LYS A 1 112 ? 24.263 12.204 -14.829 1.00 97.25 112 LYS A C 1
ATOM 873 O O . LYS A 1 112 ? 24.917 13.241 -14.724 1.00 97.25 112 LYS A O 1
ATOM 878 N N . ASN A 1 113 ? 23.299 12.039 -15.730 1.00 95.25 113 ASN A N 1
ATOM 879 C CA . ASN A 1 113 ? 22.895 13.061 -16.692 1.00 95.25 113 ASN A CA 1
ATOM 880 C C . ASN A 1 113 ? 21.908 14.083 -16.102 1.00 95.25 113 ASN A C 1
ATOM 882 O O . ASN A 1 113 ? 21.597 15.070 -16.765 1.00 95.25 113 ASN A O 1
ATOM 886 N N . GLY A 1 114 ? 21.444 13.875 -14.865 1.00 93.31 114 GLY A N 1
ATOM 887 C CA . GLY A 1 114 ? 20.507 14.769 -14.185 1.00 93.31 114 GLY A CA 1
ATOM 888 C C . GLY A 1 114 ? 19.051 14.615 -14.630 1.00 93.31 114 GLY A C 1
ATOM 889 O O . GLY A 1 114 ? 18.256 15.514 -14.374 1.00 93.31 114 GLY A O 1
ATOM 890 N N . GLU A 1 115 ? 18.692 13.504 -15.283 1.00 93.50 115 GLU A N 1
ATOM 891 C CA . GLU A 1 115 ? 17.296 13.180 -15.622 1.00 93.50 115 GLU A CA 1
ATOM 892 C C . GLU A 1 115 ? 16.484 12.854 -14.359 1.00 93.50 115 GLU A C 1
ATOM 894 O O . GLU A 1 115 ? 15.336 13.274 -14.226 1.00 93.50 115 GLU A O 1
ATOM 899 N N . ILE A 1 116 ? 17.105 12.158 -13.400 1.00 95.19 116 ILE A N 1
ATOM 900 C CA . ILE A 1 116 ? 16.557 11.893 -12.064 1.00 95.19 116 ILE A CA 1
ATOM 901 C C . ILE A 1 116 ? 17.602 12.280 -11.017 1.00 95.19 116 ILE A C 1
ATOM 903 O O . ILE A 1 116 ? 18.797 12.052 -11.205 1.00 95.19 116 ILE A O 1
ATOM 907 N N . SER A 1 117 ? 17.170 12.837 -9.885 1.00 96.19 117 SER A N 1
ATOM 908 C CA . SER A 1 117 ? 18.069 13.060 -8.753 1.00 96.19 117 SER A CA 1
ATOM 909 C C . SER A 1 117 ? 18.510 11.731 -8.112 1.00 96.19 117 SER A C 1
ATOM 911 O O . SER A 1 117 ? 17.762 10.754 -8.056 1.00 96.19 117 SER A O 1
ATOM 913 N N . ALA A 1 118 ? 19.737 11.677 -7.589 1.00 95.62 118 ALA A N 1
ATOM 914 C CA . ALA A 1 118 ? 20.220 10.480 -6.895 1.00 95.62 118 ALA A CA 1
ATOM 915 C C . ALA A 1 118 ? 19.400 10.162 -5.631 1.00 95.62 118 ALA A C 1
ATOM 917 O O . ALA A 1 118 ? 19.283 8.992 -5.267 1.00 95.62 118 ALA A O 1
ATOM 918 N N . ASP A 1 119 ? 18.850 11.187 -4.979 1.00 96.44 119 ASP A N 1
ATOM 919 C CA . ASP A 1 119 ? 18.043 11.043 -3.768 1.00 96.44 119 ASP A CA 1
ATOM 920 C C . ASP A 1 119 ? 16.675 10.443 -4.102 1.00 96.44 119 ASP A C 1
ATOM 922 O O . ASP A 1 119 ? 16.264 9.467 -3.475 1.00 96.44 119 ASP A O 1
ATOM 926 N N . ASP A 1 120 ? 16.016 10.932 -5.156 1.00 95.75 120 ASP A N 1
ATOM 927 C CA . ASP A 1 120 ? 14.744 10.368 -5.610 1.00 95.75 120 ASP A CA 1
ATOM 928 C C . ASP A 1 120 ? 14.917 8.942 -6.128 1.00 95.75 120 ASP A C 1
ATOM 930 O O . ASP A 1 120 ? 14.061 8.101 -5.880 1.00 95.75 120 ASP A O 1
ATOM 934 N N . ALA A 1 121 ? 16.025 8.630 -6.804 1.00 94.44 121 ALA A N 1
ATOM 935 C CA . ALA A 1 121 ? 16.294 7.275 -7.282 1.00 94.44 121 ALA A CA 1
ATOM 936 C C . ALA A 1 121 ? 16.556 6.261 -6.151 1.00 94.44 121 ALA A C 1
ATOM 938 O O . ALA A 1 121 ? 16.363 5.061 -6.347 1.00 94.44 121 ALA A O 1
ATOM 939 N N . LYS A 1 122 ? 17.013 6.729 -4.980 1.00 93.94 122 LYS A N 1
ATOM 940 C CA . LYS A 1 122 ? 17.304 5.897 -3.796 1.00 93.94 122 LYS A CA 1
ATOM 941 C C . LYS A 1 122 ? 16.200 5.934 -2.742 1.00 93.94 122 LYS A C 1
ATOM 943 O O . LYS A 1 122 ? 16.293 5.215 -1.749 1.00 93.94 122 LYS A O 1
ATOM 948 N N . SER A 1 123 ? 15.198 6.787 -2.922 1.00 95.25 123 SER A N 1
ATOM 949 C CA . SER A 1 123 ? 14.110 6.947 -1.969 1.00 95.25 123 SER A CA 1
ATOM 950 C C . SER A 1 123 ? 13.289 5.665 -1.853 1.00 95.25 123 SER A C 1
ATOM 952 O O . SER A 1 123 ? 12.971 5.007 -2.841 1.00 95.25 123 SER A O 1
ATOM 954 N N . TYR A 1 124 ? 12.887 5.332 -0.627 1.00 94.12 124 TYR A N 1
ATOM 955 C CA . TYR A 1 124 ? 11.974 4.217 -0.363 1.00 94.12 124 TYR A CA 1
ATOM 956 C C . TYR A 1 124 ? 10.532 4.503 -0.813 1.00 94.12 124 TYR A C 1
ATOM 958 O O . TYR A 1 124 ? 9.691 3.603 -0.796 1.00 94.12 124 TYR A O 1
ATOM 966 N N . TYR A 1 125 ? 10.240 5.750 -1.195 1.00 95.94 125 TYR A N 1
ATOM 967 C CA . TYR A 1 125 ? 8.891 6.254 -1.445 1.00 95.94 125 TYR A CA 1
ATOM 968 C C . TYR A 1 125 ? 8.713 6.801 -2.865 1.00 95.94 125 TYR A C 1
ATOM 970 O O . TYR A 1 125 ? 7.843 7.645 -3.104 1.00 95.94 125 TYR A O 1
ATOM 978 N N . THR A 1 126 ? 9.546 6.363 -3.806 1.00 96.94 126 THR A N 1
ATOM 979 C CA . THR A 1 126 ? 9.461 6.719 -5.224 1.00 96.94 126 THR A CA 1
ATOM 980 C C . THR A 1 126 ? 9.463 5.462 -6.080 1.00 96.94 126 THR A C 1
ATOM 982 O O . THR A 1 126 ? 10.108 4.459 -5.783 1.00 96.94 126 THR A O 1
ATOM 985 N N . ALA A 1 127 ? 8.695 5.504 -7.159 1.00 96.62 127 ALA A N 1
ATOM 986 C CA . ALA A 1 127 ? 8.713 4.498 -8.199 1.00 96.62 127 ALA A CA 1
ATOM 987 C C . ALA A 1 127 ? 9.353 5.114 -9.441 1.00 96.62 127 ALA A C 1
ATOM 989 O O . ALA A 1 127 ? 9.018 6.237 -9.823 1.00 96.62 127 ALA A O 1
ATOM 990 N N . ILE A 1 128 ? 10.248 4.383 -10.095 1.00 96.56 128 ILE A N 1
ATOM 991 C CA . ILE A 1 128 ? 10.841 4.840 -11.349 1.00 96.56 128 ILE A CA 1
ATOM 992 C C . ILE A 1 128 ? 9.885 4.492 -12.484 1.00 96.56 128 ILE A C 1
ATOM 994 O O . ILE A 1 128 ? 9.339 3.385 -12.560 1.00 96.56 128 ILE A O 1
ATOM 998 N N . ARG A 1 129 ? 9.646 5.451 -13.370 1.00 95.50 129 ARG A N 1
ATOM 999 C CA . ARG A 1 129 ? 8.780 5.303 -14.543 1.00 95.50 129 ARG A CA 1
ATOM 1000 C C . ARG A 1 129 ? 9.511 5.795 -15.779 1.00 95.50 129 ARG A C 1
ATOM 1002 O O . ARG A 1 129 ? 10.507 6.500 -15.676 1.00 95.50 129 ARG A O 1
ATOM 1009 N N . ARG A 1 130 ? 9.003 5.409 -16.948 1.00 94.06 130 ARG A N 1
ATOM 1010 C CA . ARG A 1 130 ? 9.470 5.924 -18.233 1.00 94.06 130 ARG A CA 1
ATOM 1011 C C . ARG A 1 130 ? 8.378 6.804 -18.831 1.00 94.06 130 ARG A C 1
ATOM 1013 O O . ARG A 1 130 ? 7.274 6.320 -19.068 1.00 94.06 130 ARG A O 1
ATOM 1020 N N . GLU A 1 131 ? 8.692 8.067 -19.084 1.00 93.19 131 GLU A N 1
ATOM 1021 C CA . GLU A 1 131 ? 7.804 9.036 -19.726 1.00 93.19 131 GLU A CA 1
ATOM 1022 C C . GLU A 1 131 ? 8.556 9.717 -20.872 1.00 93.19 131 GLU A C 1
ATOM 1024 O O . GLU A 1 131 ? 9.674 10.190 -20.693 1.00 93.19 131 GLU A O 1
ATOM 1029 N N . ASN A 1 132 ? 7.976 9.727 -22.077 1.00 90.25 132 ASN A N 1
ATOM 1030 C CA . ASN A 1 132 ? 8.607 10.295 -23.279 1.00 90.25 132 ASN A CA 1
ATOM 1031 C C . ASN A 1 132 ? 10.063 9.823 -23.499 1.00 90.25 132 ASN A C 1
ATOM 1033 O O . ASN A 1 132 ? 10.930 10.609 -23.867 1.00 90.25 132 ASN A O 1
ATOM 1037 N N . CYS A 1 133 ? 10.318 8.530 -23.268 1.00 87.69 133 CYS A N 1
ATOM 1038 C CA . CYS A 1 133 ? 11.637 7.884 -23.352 1.00 87.69 133 CYS A CA 1
ATOM 1039 C C . CYS A 1 133 ? 12.681 8.328 -22.309 1.00 87.69 133 CYS A C 1
ATOM 1041 O O . CYS A 1 133 ? 13.814 7.868 -22.397 1.00 87.69 133 CYS A O 1
ATOM 1043 N N . MET A 1 134 ? 12.315 9.143 -21.318 1.00 92.06 134 MET A N 1
ATOM 1044 C CA . MET A 1 134 ? 13.174 9.504 -20.185 1.00 92.06 134 MET A CA 1
ATOM 1045 C C . MET A 1 134 ? 12.721 8.777 -18.925 1.00 92.06 134 MET A C 1
ATOM 1047 O O . MET A 1 134 ? 11.536 8.458 -18.772 1.00 92.06 134 MET A O 1
ATOM 1051 N N . LEU A 1 135 ? 13.659 8.512 -18.018 1.00 96.19 135 LEU A N 1
ATOM 1052 C CA . LEU A 1 135 ? 13.310 8.007 -16.699 1.00 96.19 135 LEU A CA 1
ATOM 1053 C C . LEU A 1 135 ? 12.874 9.174 -15.805 1.00 96.19 135 LEU A C 1
ATOM 1055 O O . LEU A 1 135 ? 13.503 10.227 -15.794 1.00 96.19 135 LEU A O 1
ATOM 1059 N N . ILE A 1 136 ? 11.816 8.964 -15.026 1.00 96.50 136 ILE A N 1
ATOM 1060 C CA . ILE A 1 136 ? 11.345 9.897 -13.997 1.00 96.50 136 ILE A CA 1
ATOM 1061 C C . ILE A 1 136 ? 11.153 9.164 -12.668 1.00 96.50 136 ILE A C 1
ATOM 1063 O O . ILE A 1 136 ? 10.821 7.975 -12.651 1.00 96.50 136 ILE A O 1
ATOM 1067 N N . ALA A 1 137 ? 11.317 9.874 -11.552 1.00 97.19 137 ALA A N 1
ATOM 1068 C CA . ALA A 1 137 ? 10.927 9.384 -10.235 1.00 97.19 137 ALA A CA 1
ATOM 1069 C C . ALA A 1 137 ? 9.549 9.937 -9.862 1.00 97.19 137 ALA A C 1
ATOM 1071 O O . ALA A 1 137 ? 9.336 11.146 -9.836 1.00 97.19 137 ALA A O 1
ATOM 1072 N N . VAL A 1 138 ? 8.611 9.041 -9.567 1.00 97.44 138 VAL A N 1
ATOM 1073 C CA . VAL A 1 138 ? 7.236 9.381 -9.194 1.00 97.44 138 VAL A CA 1
ATOM 1074 C C . VAL A 1 138 ? 7.026 9.013 -7.735 1.00 97.44 138 VAL A C 1
ATOM 1076 O O . VAL A 1 138 ? 7.219 7.859 -7.355 1.00 97.44 138 VAL A O 1
ATOM 1079 N N . LYS A 1 139 ? 6.612 9.971 -6.905 1.00 97.88 139 LYS A N 1
ATOM 1080 C CA . LYS A 1 139 ? 6.296 9.717 -5.492 1.00 97.88 139 LYS A CA 1
ATOM 1081 C C . LYS A 1 139 ? 5.195 8.667 -5.362 1.00 97.88 139 LYS A C 1
ATOM 1083 O O . LYS A 1 139 ? 4.267 8.632 -6.169 1.00 97.88 139 LYS A O 1
ATOM 1088 N N . TYR A 1 140 ? 5.247 7.834 -4.329 1.00 98.19 140 TYR A N 1
ATOM 1089 C CA . TYR A 1 140 ? 4.223 6.815 -4.089 1.00 98.19 140 TYR A CA 1
ATOM 1090 C C . TYR A 1 140 ? 2.830 7.415 -3.892 1.00 98.19 140 TYR A C 1
ATOM 1092 O O . TYR A 1 140 ? 1.867 6.862 -4.426 1.00 98.19 140 TYR A O 1
ATOM 1100 N N . SER A 1 141 ? 2.724 8.569 -3.224 1.00 98.25 141 SER A N 1
ATOM 1101 C CA . SER A 1 141 ? 1.454 9.298 -3.085 1.00 98.25 141 SER A CA 1
ATOM 1102 C C . SER A 1 141 ? 0.819 9.695 -4.424 1.00 98.25 141 SER A C 1
ATOM 1104 O O . SER A 1 141 ? -0.397 9.857 -4.520 1.00 98.25 141 SER A O 1
ATOM 1106 N N . GLU A 1 142 ? 1.619 9.818 -5.484 1.00 98.06 142 GLU A N 1
ATOM 1107 C CA . GLU A 1 142 ? 1.149 10.094 -6.839 1.00 98.06 142 GLU A CA 1
ATOM 1108 C C . GLU A 1 142 ? 0.922 8.799 -7.621 1.00 98.06 142 GLU A C 1
ATOM 1110 O O . GLU A 1 142 ? -0.145 8.614 -8.205 1.00 98.06 142 GLU A O 1
ATOM 1115 N N . ALA A 1 143 ? 1.889 7.878 -7.583 1.00 96.94 143 ALA A N 1
ATOM 1116 C CA . ALA A 1 143 ? 1.845 6.615 -8.316 1.00 96.94 143 ALA A CA 1
ATOM 1117 C C . ALA A 1 143 ? 0.654 5.729 -7.912 1.00 96.94 143 ALA A C 1
ATOM 1119 O O . ALA A 1 143 ? 0.090 5.045 -8.763 1.00 96.94 143 ALA A O 1
ATOM 1120 N N . TYR A 1 144 ? 0.258 5.765 -6.636 1.00 97.75 144 TYR A N 1
ATOM 1121 C CA . TYR A 1 144 ? -0.804 4.926 -6.067 1.00 97.75 144 TYR A CA 1
ATOM 1122 C C . TYR A 1 144 ? -1.960 5.754 -5.481 1.00 97.75 144 TYR A C 1
ATOM 1124 O O . TYR A 1 144 ? -2.713 5.267 -4.633 1.00 97.75 144 TYR A O 1
ATOM 1132 N N . ARG A 1 145 ? -2.114 7.008 -5.937 1.00 97.94 145 ARG A N 1
ATOM 1133 C CA . ARG A 1 145 ? -3.011 8.024 -5.357 1.00 97.94 145 ARG A CA 1
ATOM 1134 C C . ARG A 1 145 ? -4.402 7.502 -5.018 1.00 97.94 145 ARG A C 1
ATOM 1136 O O . ARG A 1 145 ? -4.825 7.614 -3.878 1.00 97.94 145 ARG A O 1
ATOM 1143 N N . ALA A 1 146 ? -5.091 6.878 -5.973 1.00 97.44 146 ALA A N 1
ATOM 1144 C CA . ALA A 1 146 ? -6.475 6.440 -5.776 1.00 97.44 146 ALA A CA 1
ATOM 1145 C C . ALA A 1 146 ? -6.636 5.460 -4.595 1.00 97.44 146 ALA A C 1
ATOM 1147 O O . ALA A 1 146 ? -7.609 5.527 -3.846 1.00 97.44 146 ALA A O 1
ATOM 1148 N N . ARG A 1 147 ? -5.673 4.548 -4.409 1.00 98.00 147 ARG A N 1
ATOM 1149 C CA . ARG A 1 147 ? -5.672 3.598 -3.287 1.00 98.00 147 ARG A CA 1
ATOM 1150 C C . ARG A 1 147 ? -5.237 4.266 -1.989 1.00 98.00 147 ARG A C 1
ATOM 1152 O O . ARG A 1 147 ? -5.823 3.989 -0.946 1.00 98.00 147 ARG A O 1
ATOM 1159 N N . LEU A 1 148 ? -4.240 5.144 -2.050 1.00 98.62 148 LEU A N 1
ATOM 1160 C CA . LEU A 1 148 ? -3.725 5.842 -0.875 1.00 98.62 148 LEU A CA 1
ATOM 1161 C C . LEU A 1 148 ? -4.716 6.872 -0.323 1.00 98.62 148 LEU A C 1
ATOM 1163 O O . LEU A 1 148 ? -4.840 6.971 0.890 1.00 98.62 148 LEU A O 1
ATOM 1167 N N . GLU A 1 149 ? -5.502 7.538 -1.169 1.00 98.75 149 GLU A N 1
ATOM 1168 C CA . GLU A 1 149 ? -6.640 8.372 -0.758 1.00 98.75 149 GLU A CA 1
ATOM 1169 C C . GLU A 1 149 ? -7.703 7.551 -0.027 1.00 98.75 149 GLU A C 1
ATOM 1171 O O . GLU A 1 149 ? -8.159 7.936 1.050 1.00 98.75 149 GLU A O 1
ATOM 1176 N N . GLN A 1 150 ? -8.053 6.378 -0.562 1.00 98.69 150 GLN A N 1
ATOM 1177 C CA . GLN A 1 150 ? -9.002 5.479 0.091 1.00 98.69 150 GLN A CA 1
ATOM 1178 C C . GLN A 1 150 ? -8.480 4.986 1.451 1.00 98.69 150 GLN A C 1
ATOM 1180 O O . GLN A 1 150 ? -9.223 4.992 2.432 1.00 98.69 150 GLN A O 1
ATOM 1185 N N . ALA A 1 151 ? -7.218 4.557 1.525 1.00 98.81 151 ALA A N 1
ATOM 1186 C CA . ALA A 1 151 ? -6.606 4.106 2.773 1.00 98.81 151 ALA A CA 1
ATOM 1187 C C . ALA A 1 151 ? -6.481 5.253 3.789 1.00 98.81 151 ALA A C 1
ATOM 1189 O O . ALA A 1 151 ? -6.827 5.066 4.952 1.00 98.81 151 ALA A O 1
ATOM 1190 N N . SER A 1 152 ? -6.055 6.438 3.341 1.00 98.81 152 SER A N 1
ATOM 1191 C CA . SER A 1 152 ? -5.940 7.654 4.151 1.00 98.81 152 SER A CA 1
ATOM 1192 C C . SER A 1 152 ? -7.273 8.026 4.797 1.00 98.81 152 SER A C 1
ATOM 1194 O O . SER A 1 152 ? -7.324 8.203 6.012 1.00 98.81 152 SER A O 1
ATOM 1196 N N . ALA A 1 153 ? -8.369 8.031 4.031 1.00 98.88 153 ALA A N 1
ATOM 1197 C CA . ALA A 1 153 ? -9.700 8.311 4.567 1.00 98.88 153 ALA A CA 1
ATOM 1198 C C . ALA A 1 153 ? -10.106 7.315 5.671 1.00 98.88 153 ALA A C 1
ATOM 1200 O O . ALA A 1 153 ? -10.529 7.725 6.749 1.00 98.88 153 ALA A O 1
ATOM 1201 N N . ILE A 1 154 ? -9.909 6.011 5.443 1.00 98.88 154 ILE A N 1
ATOM 1202 C CA . ILE A 1 154 ? -10.254 4.968 6.425 1.00 98.88 154 ILE A CA 1
ATOM 1203 C C . ILE A 1 154 ? -9.387 5.079 7.691 1.00 98.88 154 ILE A C 1
ATOM 1205 O O . ILE A 1 154 ? -9.878 4.877 8.800 1.00 98.88 154 ILE A O 1
ATOM 1209 N N . ILE A 1 155 ? -8.098 5.392 7.542 1.00 98.88 155 ILE A N 1
ATOM 1210 C CA . ILE A 1 155 ? -7.179 5.594 8.672 1.00 98.88 155 ILE A CA 1
ATOM 1211 C C . ILE A 1 155 ? -7.551 6.866 9.447 1.00 98.88 155 ILE A C 1
ATOM 1213 O O . ILE A 1 155 ? -7.503 6.861 10.676 1.00 98.88 155 ILE A O 1
ATOM 1217 N N . GLY A 1 156 ? -7.987 7.924 8.761 1.00 98.75 156 GLY A N 1
ATOM 1218 C CA . GLY A 1 156 ? -8.543 9.124 9.386 1.00 98.75 156 GLY A CA 1
ATOM 1219 C C . GLY A 1 156 ? -9.789 8.814 10.220 1.00 98.75 156 GLY A C 1
ATOM 1220 O O . GLY A 1 156 ? -9.858 9.208 11.383 1.00 98.75 156 GLY A O 1
ATOM 1221 N N . ASP A 1 157 ? -10.719 8.020 9.682 1.00 98.81 157 ASP A N 1
ATOM 1222 C CA . ASP A 1 157 ? -11.892 7.545 10.429 1.00 98.81 157 ASP A CA 1
ATOM 1223 C C . ASP A 1 157 ? -11.491 6.709 11.657 1.00 98.81 157 ASP A C 1
ATOM 1225 O O . ASP A 1 157 ? -12.136 6.790 12.705 1.00 98.81 157 ASP A O 1
ATOM 1229 N N . ALA A 1 158 ? -10.425 5.907 11.551 1.00 98.75 158 ALA A N 1
ATOM 1230 C CA . ALA A 1 158 ? -9.888 5.143 12.676 1.00 98.75 158 ALA A CA 1
ATOM 1231 C C . ALA A 1 158 ? -9.297 6.068 13.749 1.00 98.75 158 ALA A C 1
ATOM 1233 O O . ALA A 1 158 ? -9.495 5.834 14.938 1.00 98.75 158 ALA A O 1
ATOM 1234 N N . ALA A 1 159 ? -8.626 7.148 13.349 1.00 98.56 159 ALA A N 1
ATOM 1235 C CA . ALA A 1 159 ? -8.112 8.137 14.284 1.00 98.56 159 ALA A CA 1
ATOM 1236 C C . ALA A 1 159 ? -9.240 8.820 15.071 1.00 98.56 159 ALA A C 1
ATOM 1238 O O . ALA A 1 159 ? -9.156 8.932 16.293 1.00 98.56 159 ALA A O 1
ATOM 1239 N N . GLU A 1 160 ? -10.311 9.236 14.390 1.00 98.56 160 GLU A N 1
ATOM 1240 C CA . GLU A 1 160 ? -11.478 9.857 15.032 1.00 98.56 160 GLU A CA 1
ATOM 1241 C C . GLU A 1 160 ? -12.247 8.883 15.930 1.00 98.56 160 GLU A C 1
ATOM 1243 O O . GLU A 1 160 ? -12.838 9.294 16.926 1.00 98.56 160 GLU A O 1
ATOM 1248 N N . ALA A 1 161 ? -12.221 7.589 15.609 1.00 98.31 161 ALA A N 1
ATOM 1249 C CA . ALA A 1 161 ? -12.830 6.559 16.439 1.00 98.31 161 ALA A CA 1
ATOM 1250 C C . ALA A 1 161 ? -12.030 6.235 17.712 1.00 98.31 161 ALA A C 1
ATOM 1252 O O . ALA A 1 161 ? -12.606 5.631 18.607 1.00 98.31 161 ALA A O 1
ATOM 1253 N N . SER A 1 162 ? -10.743 6.593 17.792 1.00 98.00 162 SER A N 1
ATOM 1254 C CA . SER A 1 162 ? -9.863 6.247 18.915 1.00 98.00 162 SER A CA 1
ATOM 1255 C C . SER A 1 162 ? -10.028 7.196 20.106 1.00 98.00 162 SER A C 1
ATOM 1257 O O . SER A 1 162 ? -9.847 8.407 19.976 1.00 98.00 162 SER A O 1
ATOM 1259 N N . ASP A 1 163 ? -10.237 6.643 21.303 1.00 97.19 163 ASP A N 1
ATOM 1260 C CA . ASP A 1 163 ? -10.164 7.405 22.564 1.00 97.19 163 ASP A CA 1
ATOM 1261 C C . ASP A 1 163 ? -8.726 7.556 23.093 1.00 97.19 163 ASP A C 1
ATOM 1263 O O . ASP A 1 163 ? -8.460 8.356 23.988 1.00 97.19 163 ASP A O 1
ATOM 1267 N N . ASN A 1 164 ? -7.773 6.799 22.541 1.00 96.94 164 ASN A N 1
ATOM 1268 C CA . ASN A 1 164 ? -6.359 6.946 22.863 1.00 96.94 164 ASN A CA 1
ATOM 1269 C C . ASN A 1 164 ? -5.752 8.088 22.031 1.00 96.94 164 ASN A C 1
ATOM 1271 O O . ASN A 1 164 ? -5.678 7.995 20.802 1.00 96.94 164 ASN A O 1
ATOM 1275 N N . GLU A 1 165 ? -5.310 9.150 22.707 1.00 96.94 165 GLU A N 1
ATOM 1276 C CA . GLU A 1 165 ? -4.800 10.368 22.068 1.00 96.94 165 GLU A CA 1
ATOM 1277 C C . GLU A 1 165 ? -3.486 10.160 21.302 1.00 96.94 165 GLU A C 1
ATOM 1279 O O . GLU A 1 165 ? -3.331 10.723 20.218 1.00 96.94 165 GLU A O 1
ATOM 1284 N N . SER A 1 166 ? -2.561 9.324 21.792 1.00 97.06 166 SER A N 1
ATOM 1285 C CA . SER A 1 166 ? -1.315 9.060 21.056 1.00 97.06 166 SER A CA 1
ATOM 1286 C C . SER A 1 166 ? -1.576 8.224 19.805 1.00 97.06 166 SER A C 1
ATOM 1288 O O . SER A 1 166 ? -1.067 8.544 18.732 1.00 97.06 166 SER A O 1
ATOM 1290 N N . LEU A 1 167 ? -2.450 7.214 19.895 1.00 97.12 167 LEU A N 1
ATOM 1291 C CA . LEU A 1 167 ? -2.874 6.438 18.729 1.00 97.12 167 LEU A CA 1
ATOM 1292 C C . LEU A 1 167 ? -3.606 7.319 17.708 1.00 97.12 167 LEU A C 1
ATOM 1294 O O . LEU A 1 167 ? -3.328 7.239 16.515 1.00 97.12 167 LEU A O 1
ATOM 1298 N N . LYS A 1 168 ? -4.505 8.198 18.162 1.00 98.25 168 LYS A N 1
ATOM 1299 C CA . LYS A 1 168 ? -5.198 9.168 17.303 1.00 98.25 168 LYS A CA 1
ATOM 1300 C C . LYS A 1 168 ? -4.208 10.068 16.565 1.00 98.25 168 LYS A C 1
ATOM 1302 O O . LYS A 1 168 ? -4.335 10.224 15.352 1.00 98.25 168 LYS A O 1
ATOM 1307 N N . ALA A 1 169 ? -3.223 10.629 17.267 1.00 98.06 169 ALA A N 1
ATOM 1308 C CA . ALA A 1 169 ? -2.188 11.462 16.657 1.00 98.06 169 ALA A CA 1
ATOM 1309 C C . ALA A 1 169 ? -1.392 10.685 15.595 1.00 98.06 169 ALA A C 1
ATOM 1311 O O . ALA A 1 169 ? -1.278 11.140 14.457 1.00 98.06 169 ALA A O 1
ATOM 1312 N N . TYR A 1 170 ? -0.942 9.472 15.927 1.00 98.38 170 TYR A N 1
ATOM 1313 C CA . TYR A 1 170 ? -0.213 8.605 15.003 1.00 98.38 170 TYR A CA 1
ATOM 1314 C C . TYR A 1 170 ? -1.024 8.265 13.743 1.00 98.38 170 TYR A C 1
ATOM 1316 O O . TYR A 1 170 ? -0.514 8.344 12.622 1.00 98.38 170 TYR A O 1
ATOM 1324 N N . LEU A 1 171 ? -2.303 7.911 13.897 1.00 98.50 171 LEU A N 1
ATOM 1325 C CA . LEU A 1 171 ? -3.177 7.578 12.772 1.00 98.50 171 LEU A CA 1
ATOM 1326 C C . LEU A 1 171 ? -3.446 8.801 11.882 1.00 98.50 171 LEU A C 1
ATOM 1328 O O . LEU A 1 171 ? -3.411 8.672 10.660 1.00 98.50 171 LEU A O 1
ATOM 1332 N N . LYS A 1 172 ? -3.624 10.000 12.457 1.00 98.44 172 LYS A N 1
ATOM 1333 C CA . LYS A 1 172 ? -3.746 11.249 11.679 1.00 98.44 172 LYS A CA 1
ATOM 1334 C C . LYS A 1 172 ? -2.488 11.551 10.876 1.00 98.44 172 LYS A C 1
ATOM 1336 O O . LYS A 1 172 ? -2.589 11.816 9.678 1.00 98.44 172 LYS A O 1
ATOM 1341 N N . ALA A 1 173 ? -1.318 11.465 11.507 1.00 98.50 173 ALA A N 1
ATOM 1342 C CA . ALA A 1 173 ? -0.046 11.640 10.816 1.00 98.50 173 ALA A CA 1
ATOM 1343 C C . ALA A 1 173 ? 0.089 10.612 9.681 1.00 98.50 173 ALA A C 1
ATOM 1345 O O . ALA A 1 173 ? 0.414 10.960 8.549 1.00 98.50 173 ALA A O 1
ATOM 1346 N N . THR A 1 174 ? -0.227 9.340 9.942 1.00 98.12 174 THR A N 1
ATOM 1347 C CA . THR A 1 174 ? -0.194 8.260 8.937 1.00 98.12 174 THR A CA 1
ATOM 1348 C C . THR A 1 174 ? -1.116 8.544 7.750 1.00 98.12 174 THR A C 1
ATOM 1350 O O . THR A 1 174 ? -0.688 8.429 6.604 1.00 98.12 174 THR A O 1
ATOM 1353 N N . ALA A 1 175 ? -2.362 8.957 7.996 1.00 98.50 175 ALA A N 1
ATOM 1354 C CA . ALA A 1 175 ? -3.301 9.311 6.935 1.00 98.50 175 ALA A CA 1
ATOM 1355 C C . ALA A 1 175 ? -2.768 10.455 6.056 1.00 98.50 175 ALA A C 1
ATOM 1357 O O . ALA A 1 175 ? -2.866 10.376 4.830 1.00 98.50 175 ALA A O 1
ATOM 1358 N N . THR A 1 176 ? -2.167 11.482 6.662 1.00 98.44 176 THR A N 1
ATOM 1359 C CA . THR A 1 176 ? -1.549 12.607 5.943 1.00 98.44 176 THR A CA 1
ATOM 1360 C C . THR A 1 176 ? -0.366 12.151 5.091 1.00 98.44 176 THR A C 1
ATOM 1362 O O . THR A 1 176 ? -0.306 12.476 3.905 1.00 98.44 176 THR A O 1
ATOM 1365 N N . ALA A 1 177 ? 0.534 11.341 5.648 1.00 98.31 177 ALA A N 1
ATOM 1366 C CA . ALA A 1 177 ? 1.737 10.881 4.957 1.00 98.31 177 ALA A CA 1
ATOM 1367 C C . ALA A 1 177 ? 1.467 10.059 3.700 1.00 98.31 177 ALA A C 1
ATOM 1369 O O . ALA A 1 177 ? 2.187 10.187 2.708 1.00 98.31 177 ALA A O 1
ATOM 1370 N N . LEU A 1 178 ? 0.388 9.269 3.694 1.00 98.31 178 LEU A N 1
ATOM 1371 C CA . LEU A 1 178 ? -0.032 8.544 2.493 1.00 98.31 178 LEU A CA 1
ATOM 1372 C C . LEU A 1 178 ? -0.334 9.486 1.314 1.00 98.31 178 LEU A C 1
ATOM 1374 O O . LEU A 1 178 ? -0.197 9.081 0.161 1.00 98.31 178 LEU A O 1
ATOM 1378 N N . LEU A 1 179 ? -0.711 10.739 1.588 1.00 98.31 179 LEU A N 1
ATOM 1379 C CA . LEU A 1 179 ? -1.029 11.749 0.575 1.00 98.31 179 LEU A CA 1
ATOM 1380 C C . LEU A 1 179 ? 0.157 12.670 0.268 1.00 98.31 179 LEU A C 1
ATOM 1382 O O . LEU A 1 179 ? 0.334 13.091 -0.876 1.00 98.31 179 LEU A O 1
ATOM 1386 N N . THR A 1 180 ? 0.976 12.988 1.269 1.00 97.94 180 THR A N 1
ATOM 1387 C CA . THR A 1 180 ? 2.096 13.934 1.129 1.00 97.94 180 THR A CA 1
ATOM 1388 C C . THR A 1 180 ? 3.409 13.266 0.732 1.00 97.94 180 THR A C 1
ATOM 1390 O O . THR A 1 180 ? 4.286 13.941 0.189 1.00 97.94 180 THR A O 1
ATOM 1393 N N . ASN A 1 181 ? 3.525 11.949 0.937 1.00 97.56 181 ASN A N 1
ATOM 1394 C CA . ASN A 1 181 ? 4.755 11.167 0.783 1.00 97.56 181 ASN A CA 1
ATOM 1395 C C . ASN A 1 181 ? 5.847 11.504 1.819 1.00 97.56 181 ASN A C 1
ATOM 1397 O O . ASN A 1 181 ? 7.013 11.183 1.587 1.00 97.56 181 ASN A O 1
ATOM 1401 N N . ASP A 1 182 ? 5.472 12.159 2.920 1.00 96.12 182 ASP A N 1
ATOM 1402 C CA . ASP A 1 182 ? 6.348 12.551 4.029 1.00 96.12 182 ASP A CA 1
ATOM 1403 C C . ASP A 1 182 ? 5.964 11.757 5.283 1.00 96.12 182 ASP A C 1
ATOM 1405 O O . ASP A 1 182 ? 4.849 11.899 5.783 1.00 96.12 182 ASP A O 1
ATOM 1409 N N . TYR A 1 183 ? 6.878 10.903 5.748 1.00 94.88 183 TYR A N 1
ATOM 1410 C CA . TYR A 1 183 ? 6.667 9.946 6.840 1.00 94.88 183 TYR A CA 1
ATOM 1411 C C . TYR A 1 183 ? 7.546 10.243 8.073 1.00 94.88 183 TYR A C 1
ATOM 1413 O O . TYR A 1 183 ? 7.861 9.339 8.857 1.00 94.88 183 TYR A O 1
ATOM 1421 N N 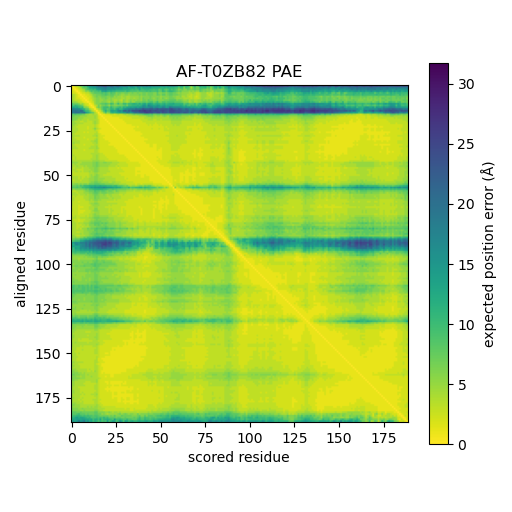. ASP A 1 184 ? 8.001 11.487 8.235 1.00 92.25 184 ASP A N 1
ATOM 1422 C CA . ASP A 1 184 ? 8.863 11.854 9.3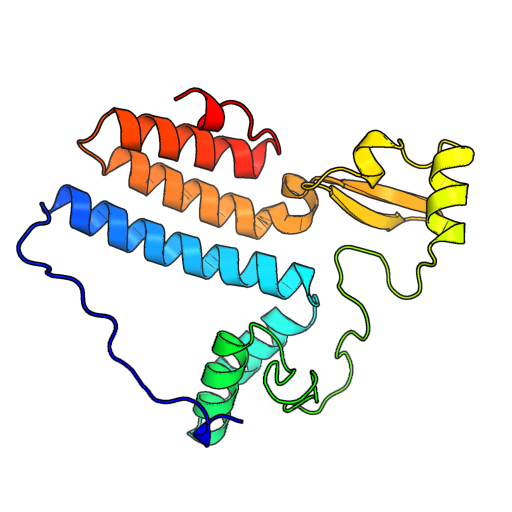64 1.00 92.25 184 ASP A CA 1
ATOM 1423 C C . ASP A 1 184 ? 8.053 12.106 10.645 1.00 92.25 184 ASP A C 1
ATOM 1425 O O . ASP A 1 184 ? 8.492 11.758 11.743 1.00 92.25 184 ASP A O 1
ATOM 1429 N N . GLU A 1 185 ? 6.834 12.641 10.519 1.00 89.56 185 GLU A N 1
ATOM 1430 C CA . GLU A 1 185 ? 5.984 12.998 11.663 1.00 89.56 185 GLU A CA 1
ATOM 1431 C C . GLU A 1 185 ? 5.653 11.788 12.553 1.00 89.56 185 GLU A C 1
ATOM 1433 O O . GLU A 1 185 ? 5.647 11.902 13.776 1.00 89.56 185 GLU A O 1
ATOM 1438 N N . GLN A 1 186 ? 5.456 10.597 11.979 1.00 87.75 186 GLN A N 1
ATOM 1439 C CA . GLN A 1 186 ? 5.135 9.388 12.750 1.00 87.75 186 GLN A CA 1
ATOM 1440 C C . GLN A 1 186 ? 6.303 8.887 13.606 1.00 87.75 186 GLN A C 1
ATOM 1442 O O . GLN A 1 186 ? 6.079 8.077 14.500 1.00 87.75 186 GLN A O 1
ATOM 1447 N N . GLN A 1 187 ? 7.541 9.303 13.322 1.00 80.88 187 GLN A N 1
ATOM 1448 C CA . GLN A 1 187 ? 8.736 8.805 14.016 1.00 80.88 187 GLN A CA 1
ATOM 1449 C C . GLN A 1 187 ? 9.007 9.531 15.338 1.00 80.88 187 GLN A C 1
ATOM 1451 O O . GLN A 1 187 ? 9.842 9.081 16.122 1.00 80.88 187 GLN A O 1
ATOM 1456 N N . VAL A 1 188 ? 8.337 10.663 15.572 1.00 85.75 188 VAL A N 1
ATOM 1457 C CA . VAL A 1 188 ? 8.583 11.545 16.724 1.00 85.75 188 VAL A CA 1
ATOM 1458 C C . VAL A 1 188 ? 7.374 11.694 17.655 1.00 85.75 188 VAL A C 1
ATOM 1460 O O . VAL A 1 188 ? 7.481 12.390 18.666 1.00 85.75 188 VAL A O 1
ATOM 1463 N N . LEU A 1 189 ? 6.247 11.058 17.314 1.00 77.06 189 LEU A N 1
ATOM 1464 C CA . LEU A 1 189 ? 5.026 10.950 18.125 1.00 77.06 189 LEU A CA 1
ATOM 1465 C C . LEU A 1 189 ? 5.089 9.735 19.059 1.00 77.06 189 LEU A C 1
ATOM 1467 O O . LEU A 1 189 ? 4.621 9.872 20.212 1.00 77.06 189 LEU A O 1
#

Sequence (189 aa):
GFEKLAKVEIGYEELQLTDSERRVLDLLGKASRVLDYVFMEQICPAIPPLVEALKSNGGEENRKRLAYLMFNKSPFDALDGLKPFVKGNGICRDIAVYPEGITAEELESAIKNGEISADDAKSYYTAIRRENCMLIAVKYSEAYRARLEQASAIIGDAAEASDNESLKAYLKATATALLTNDYDEQQVL